Protein AF-A0A4U3KJG8-F1 (afdb_monomer_lite)

InterPro domains:
  IPR011050 Pectin lyase fold/virulence factor [SSF51126] (122-271)
  IPR012334 Pectin lyase fold [G3DSA:2.160.20.10] (96-284)

Sequence (293 aa):
LTLANNIFYNPLKGFVVNLNADIGVKISGNIFMRDTAHMQSGGDFNRAIYIGGYSTPSRFQYMSDVDIVDNLFGLKVTELDAIKSTSRSDLAATITRLQTAIEAGAISVPNEQNYLSTGVNSYSMLKDVTVQHNFFYSPYDNENLNGLVGDHAIYFRGAQNITVVGNHLRGLQNGPAGGFKFKSGRNITIMNNYLRNTGLIMYGTPEIGLAETQAEGAISELSNWLVANNIFDWKYWDNQYAIGMEYNRHTGNNNVFNGVFINNQFVNYHNIPQNRRRELLIASGGGFRPETS

Organism: Enterococcus faecalis (NCBI:txid1351)

Radius of gyration: 18.73 Å; chains: 1; bounding box: 48×42×56 Å

pLDDT: mean 88.22, std 13.91, range [33.97, 98.88]

Foldseek 3Di:
DEAALEEAELDAWAEPEEDELAEQYEHALYEAFHDPVSYDADQHGQEHEEDFYDLDPVGDGARANYEAEQYEQWAFLVCLVVLLVLGDDSNVVSSVVVVVCVVVVVDDDHRGGQLHQEYYEYQARYEHYEHYQYEHRHQQVPPDNNNHDHAEPYAYELYEQYAAENYEDDSFALDHRYYYEYAAYYNEEHENYEAESYEYEYEQHFGPRNDPDSVVGTGRAHEQYEHEHYEWEYDDGPPDLETYYEYDDPPVDCRYDNYYHDHYHYHPNVVRPPVRCPCHAYDDPDGDDDPDD

Secondary structure (DSSP, 8-state):
-EEES-EEES--SS-SEEEES-EEEEEES-EEEB-TTT--SBSSS-EEEEEE-EEETTEEE-BEEEEEES-EES-BGGGHHHHHHHS-HHHHHHHHHHHHHHHTTS----SB-B--SEEEEE-S-EEEEEEES-EEE-GGGSS--TTB----SEEEEEEEEEEEES-EEES--SSTTSSEEEEEEEEEEEES-EEES-EEEEE---BGGG-SSGGG--B--EEEEEEES-EEE---BTTB---EEEEE-TTSS--EEEEEEES-EEESGGGS-GGGGGG-SSTTTT----S--

Structure (mmCIF, N/CA/C/O backbone):
data_AF-A0A4U3KJG8-F1
#
_entry.id   AF-A0A4U3KJG8-F1
#
loop_
_atom_site.group_PDB
_atom_site.id
_atom_site.type_symbol
_atom_site.label_atom_id
_atom_site.label_alt_id
_atom_site.label_comp_id
_atom_site.label_asym_id
_atom_site.label_entity_id
_atom_site.label_seq_id
_atom_site.pdbx_PDB_ins_code
_atom_site.Cartn_x
_atom_site.Cartn_y
_atom_site.Cartn_z
_atom_site.occupancy
_atom_site.B_iso_or_equiv
_atom_site.auth_seq_id
_atom_site.auth_comp_id
_atom_site.auth_asym_id
_atom_site.auth_atom_id
_atom_site.pdbx_PDB_model_num
ATOM 1 N N . LEU A 1 1 ? 9.310 -16.939 5.532 1.00 93.19 1 LEU A N 1
ATOM 2 C CA . LEU A 1 1 ? 8.933 -16.370 6.859 1.00 93.19 1 LEU A CA 1
ATOM 3 C C . LEU A 1 1 ? 7.420 -16.209 6.902 1.00 93.19 1 LEU A C 1
ATOM 5 O O . LEU A 1 1 ? 6.872 -15.760 5.906 1.00 93.19 1 LEU A O 1
ATOM 9 N N . THR A 1 2 ? 6.759 -16.511 8.021 1.00 97.38 2 THR A N 1
ATOM 10 C CA . THR A 1 2 ? 5.320 -16.240 8.185 1.00 97.38 2 THR A CA 1
ATOM 11 C C . THR A 1 2 ? 5.093 -15.323 9.377 1.00 97.38 2 THR A C 1
ATOM 13 O O . THR A 1 2 ? 5.472 -15.662 10.495 1.00 97.38 2 THR A O 1
ATOM 16 N N . LEU A 1 3 ? 4.454 -14.182 9.134 1.00 96.81 3 LEU A N 1
ATOM 17 C CA . LEU A 1 3 ? 4.000 -13.235 10.140 1.00 96.81 3 LEU A CA 1
ATOM 18 C C . LEU A 1 3 ? 2.474 -13.160 10.084 1.00 96.81 3 LEU A C 1
ATOM 20 O O . LEU A 1 3 ? 1.914 -12.463 9.238 1.00 96.81 3 LEU A O 1
ATOM 24 N N . ALA A 1 4 ? 1.807 -13.899 10.966 1.00 97.25 4 ALA A N 1
ATOM 25 C CA . ALA A 1 4 ? 0.359 -14.036 10.923 1.00 97.25 4 ALA A CA 1
ATOM 26 C C . ALA A 1 4 ? -0.315 -13.667 12.242 1.00 97.25 4 ALA A C 1
ATOM 28 O O . ALA A 1 4 ? 0.169 -14.040 13.311 1.00 97.25 4 ALA A O 1
ATOM 29 N N . ASN A 1 5 ? -1.466 -13.001 12.147 1.00 97.44 5 ASN A N 1
ATOM 30 C CA . ASN A 1 5 ? -2.387 -12.769 13.255 1.00 97.44 5 ASN A CA 1
ATOM 31 C C . ASN A 1 5 ? -1.738 -12.047 14.443 1.00 97.44 5 ASN A C 1
ATOM 33 O O . ASN A 1 5 ? -1.959 -12.435 15.590 1.00 97.44 5 ASN A O 1
ATOM 37 N N . ASN A 1 6 ? -0.935 -11.010 14.192 1.00 97.12 6 ASN A N 1
ATOM 38 C CA . ASN A 1 6 ? -0.311 -10.178 15.227 1.00 97.12 6 ASN A CA 1
ATOM 39 C C . ASN A 1 6 ? -1.024 -8.833 15.374 1.00 97.12 6 ASN A C 1
ATOM 41 O O . ASN A 1 6 ? -1.637 -8.329 14.436 1.00 97.12 6 ASN A O 1
ATOM 45 N N . ILE A 1 7 ? -0.907 -8.232 16.557 1.00 96.75 7 ILE A N 1
ATOM 46 C CA . ILE A 1 7 ? -1.337 -6.856 16.819 1.00 96.75 7 ILE A CA 1
ATOM 47 C C . ILE A 1 7 ? -0.083 -6.059 17.168 1.00 96.75 7 ILE A C 1
ATOM 49 O O . ILE A 1 7 ? 0.503 -6.243 18.232 1.00 96.75 7 ILE A O 1
ATOM 53 N N . PHE A 1 8 ? 0.334 -5.184 16.261 1.00 95.06 8 PHE A N 1
ATOM 54 C CA . PHE A 1 8 ? 1.435 -4.257 16.470 1.00 95.06 8 PHE A CA 1
ATOM 55 C C . PHE A 1 8 ? 0.879 -2.940 16.989 1.00 95.06 8 PHE A C 1
ATOM 57 O O . PHE A 1 8 ? 0.259 -2.186 16.240 1.00 95.06 8 PHE A O 1
ATOM 64 N N . TYR A 1 9 ? 1.102 -2.670 18.270 1.00 88.62 9 TYR A N 1
ATOM 65 C CA . TYR A 1 9 ? 0.617 -1.472 18.942 1.00 88.62 9 TYR A CA 1
ATOM 66 C C . TYR A 1 9 ? 1.786 -0.557 19.310 1.00 88.62 9 TYR A C 1
ATOM 68 O O . TYR A 1 9 ? 2.699 -0.983 20.015 1.00 88.62 9 TYR A O 1
ATOM 76 N N . ASN A 1 10 ? 1.768 0.677 18.795 1.00 85.00 10 ASN A N 1
ATOM 77 C CA . ASN A 1 10 ? 2.770 1.724 19.043 1.00 85.00 10 ASN A CA 1
ATOM 78 C C . ASN A 1 10 ? 4.250 1.304 18.862 1.00 85.00 10 ASN A C 1
ATOM 80 O O . ASN A 1 10 ? 5.090 1.547 19.732 1.00 85.00 10 ASN A O 1
ATOM 84 N N . PRO A 1 11 ? 4.610 0.682 17.725 1.00 72.81 11 PRO A N 1
ATOM 85 C CA . PRO A 1 11 ? 5.986 0.278 17.447 1.00 72.81 11 PRO A CA 1
ATOM 86 C C . PRO A 1 11 ? 6.934 1.475 17.243 1.00 72.81 11 PRO A C 1
ATOM 88 O O . PRO A 1 11 ? 6.514 2.597 16.960 1.00 72.81 11 PRO A O 1
ATOM 91 N N . LEU A 1 12 ? 8.243 1.216 17.363 1.00 68.19 12 LEU A N 1
ATOM 92 C CA . LEU A 1 12 ? 9.314 2.220 17.291 1.00 68.19 12 LEU A CA 1
ATOM 93 C C . LEU A 1 12 ? 9.321 3.030 15.972 1.00 68.19 12 LEU A C 1
ATOM 95 O O . LEU A 1 12 ? 8.601 2.755 15.016 1.00 68.19 12 LEU A O 1
ATOM 99 N N . LYS A 1 13 ? 10.148 4.083 15.941 1.00 67.81 13 LYS A N 1
ATOM 100 C CA . LYS A 1 13 ? 10.121 5.205 14.976 1.00 67.81 13 LYS A CA 1
ATOM 101 C C . LYS A 1 13 ? 10.070 4.810 13.486 1.00 67.81 13 LYS A C 1
ATOM 103 O O . LYS A 1 13 ? 9.465 5.527 12.692 1.00 67.81 13 LYS A O 1
ATOM 108 N N . GLY A 1 14 ? 10.729 3.710 13.117 1.00 80.56 14 GLY A N 1
ATOM 109 C CA . GLY A 1 14 ? 10.877 3.249 11.734 1.00 80.56 14 GLY A CA 1
ATOM 110 C C . GLY A 1 14 ? 9.810 2.245 11.295 1.00 80.56 14 GLY A C 1
ATOM 111 O O . GLY A 1 14 ? 8.681 2.265 11.778 1.00 80.56 14 GLY A O 1
ATOM 112 N N . PHE A 1 15 ? 10.195 1.364 10.371 1.00 88.88 15 PHE A N 1
ATOM 113 C CA . PHE A 1 15 ? 9.370 0.231 9.964 1.00 88.88 15 PHE A CA 1
ATOM 114 C C . PHE A 1 15 ? 9.162 -0.736 11.127 1.00 88.88 15 PHE A C 1
ATOM 116 O O . PHE A 1 15 ? 10.118 -1.130 11.794 1.00 88.88 15 PHE A O 1
ATOM 123 N N . VAL A 1 16 ? 7.913 -1.138 11.332 1.00 92.50 16 VAL A N 1
ATOM 124 C CA . VAL A 1 16 ? 7.519 -2.145 12.327 1.00 92.50 16 VAL A CA 1
ATOM 125 C C . VAL A 1 16 ? 8.065 -3.511 11.946 1.00 92.50 16 VAL A C 1
ATOM 127 O O . VAL A 1 16 ? 8.580 -4.244 12.783 1.00 92.50 16 VAL A O 1
ATOM 130 N N . VAL A 1 17 ? 7.964 -3.826 10.658 1.00 94.69 17 VAL A N 1
ATOM 131 C CA . VAL A 1 17 ? 8.470 -5.048 10.045 1.00 94.69 17 VAL A CA 1
ATOM 132 C C . VAL A 1 17 ? 9.447 -4.633 8.958 1.00 94.69 17 VAL A C 1
ATOM 134 O O . VAL A 1 17 ? 9.081 -3.881 8.058 1.00 94.69 17 VAL A O 1
ATOM 137 N N . ASN A 1 18 ? 10.690 -5.098 9.049 1.00 94.94 18 ASN A N 1
ATOM 138 C CA . ASN A 1 18 ? 11.746 -4.762 8.101 1.00 94.94 18 ASN A CA 1
ATOM 139 C C . ASN A 1 18 ? 12.410 -6.046 7.597 1.00 94.94 18 ASN A C 1
ATOM 141 O O . ASN A 1 18 ? 13.182 -6.670 8.323 1.00 94.94 18 ASN A O 1
ATOM 145 N N . LEU A 1 19 ? 12.066 -6.442 6.372 1.00 96.06 19 LEU A N 1
ATOM 146 C CA . LEU A 1 19 ? 12.507 -7.682 5.737 1.00 96.06 19 LEU A CA 1
ATOM 147 C C . LEU A 1 19 ? 13.351 -7.360 4.511 1.00 96.06 19 LEU A C 1
ATOM 149 O O . LEU A 1 19 ? 13.036 -6.434 3.759 1.00 96.06 19 LEU A O 1
ATOM 153 N N . ASN A 1 20 ? 14.446 -8.100 4.337 1.00 95.62 20 ASN A N 1
ATOM 154 C CA . ASN A 1 20 ? 15.462 -7.757 3.351 1.00 95.62 20 ASN A CA 1
ATOM 155 C C . ASN A 1 20 ? 15.928 -8.989 2.578 1.00 95.62 20 ASN A C 1
ATOM 157 O O . ASN A 1 20 ? 16.610 -9.854 3.125 1.00 95.62 20 ASN A O 1
ATOM 161 N N . ALA A 1 21 ? 15.627 -9.008 1.279 1.00 95.38 21 ALA A N 1
ATOM 162 C CA . ALA A 1 21 ? 15.987 -10.076 0.346 1.00 95.38 21 ALA A CA 1
ATOM 163 C C . ALA A 1 21 ? 15.531 -11.486 0.779 1.00 95.38 21 ALA A C 1
ATOM 165 O O . ALA A 1 21 ? 16.170 -12.487 0.447 1.00 95.38 21 ALA A O 1
ATOM 166 N N . ASP A 1 22 ? 14.431 -11.553 1.530 1.00 96.88 22 ASP A N 1
ATOM 167 C CA . ASP A 1 22 ? 13.772 -12.798 1.910 1.00 96.88 22 ASP A CA 1
ATOM 168 C C . ASP A 1 22 ? 12.982 -13.390 0.728 1.00 96.88 22 ASP A C 1
ATOM 170 O O . ASP A 1 22 ? 12.586 -12.678 -0.198 1.00 96.88 22 ASP A O 1
ATOM 174 N N . ILE A 1 23 ? 12.736 -14.702 0.769 1.00 97.88 23 ILE A N 1
ATOM 175 C CA . ILE A 1 23 ? 11.941 -15.427 -0.233 1.00 97.88 23 ILE A CA 1
ATOM 176 C C . ILE A 1 23 ? 10.832 -16.209 0.474 1.00 97.88 23 ILE A C 1
ATOM 178 O O . ILE A 1 23 ? 11.055 -16.768 1.554 1.00 97.88 23 ILE A O 1
ATOM 182 N N . GLY A 1 24 ? 9.632 -16.246 -0.108 1.00 98.25 24 GLY A N 1
ATOM 183 C CA . GLY A 1 24 ? 8.504 -16.999 0.445 1.00 98.25 24 GLY A CA 1
ATOM 184 C C . GLY A 1 24 ? 8.006 -16.389 1.757 1.00 98.25 24 GLY A C 1
ATOM 185 O O . GLY A 1 24 ? 7.906 -17.067 2.791 1.00 98.25 24 GLY A O 1
ATOM 186 N N . VAL A 1 25 ? 7.775 -15.076 1.751 1.00 98.44 25 VAL A N 1
ATOM 187 C CA . VAL A 1 25 ? 7.291 -14.322 2.912 1.00 98.44 25 VAL A CA 1
ATOM 188 C C . VAL A 1 25 ? 5.771 -14.238 2.878 1.00 98.44 25 VAL A C 1
ATOM 190 O O . VAL A 1 25 ? 5.191 -13.861 1.871 1.00 98.44 25 VAL A O 1
ATOM 193 N N . LYS A 1 26 ? 5.121 -14.532 4.005 1.00 98.50 26 LYS A N 1
ATOM 194 C CA . LYS A 1 26 ? 3.672 -14.389 4.175 1.00 98.50 26 LYS A CA 1
ATOM 195 C C . LYS A 1 26 ? 3.374 -13.470 5.348 1.00 98.50 26 LYS A C 1
ATOM 197 O O . LYS A 1 26 ? 3.807 -13.750 6.463 1.00 98.50 26 LYS A O 1
ATOM 202 N N . ILE A 1 27 ? 2.641 -12.391 5.105 1.00 98.50 27 ILE A N 1
ATOM 203 C CA . ILE A 1 27 ? 2.214 -11.411 6.104 1.00 98.50 27 ILE A CA 1
ATOM 204 C C . ILE A 1 27 ? 0.691 -11.340 6.060 1.00 98.50 27 ILE A C 1
ATOM 206 O O . ILE A 1 27 ? 0.132 -10.765 5.123 1.00 98.50 27 ILE A O 1
ATOM 210 N N . SER A 1 28 ? 0.010 -11.927 7.048 1.00 98.19 28 SER A N 1
ATOM 211 C CA . SER A 1 28 ? -1.451 -12.023 7.003 1.00 98.19 28 SER A CA 1
ATOM 212 C C . SER A 1 28 ? -2.197 -11.838 8.316 1.00 98.19 28 SER A C 1
ATOM 214 O O . SER A 1 28 ? -1.710 -12.191 9.385 1.00 98.19 28 SER A O 1
ATOM 216 N N . GLY A 1 29 ? -3.409 -11.284 8.252 1.00 98.12 29 GLY A N 1
ATOM 217 C CA . GLY A 1 29 ? -4.278 -11.166 9.428 1.00 98.12 29 GLY A CA 1
ATOM 218 C C . GLY A 1 29 ? -3.738 -10.242 10.524 1.00 98.12 29 GLY A C 1
ATOM 219 O O . GLY A 1 29 ? -4.184 -10.342 11.667 1.00 98.12 29 GLY A O 1
ATOM 220 N N . ASN A 1 30 ? -2.748 -9.390 10.233 1.00 98.31 30 ASN A N 1
ATOM 221 C CA . ASN A 1 30 ? -2.121 -8.524 11.231 1.00 98.31 30 ASN A CA 1
ATOM 222 C C . ASN A 1 30 ? -2.831 -7.168 11.335 1.00 98.31 30 ASN A C 1
ATOM 224 O O . ASN A 1 30 ? -3.391 -6.670 10.360 1.00 98.31 30 ASN A O 1
ATOM 228 N N . ILE A 1 31 ? -2.739 -6.537 12.505 1.00 98.19 31 ILE A N 1
ATOM 229 C CA . ILE A 1 31 ? -3.181 -5.159 12.742 1.00 98.19 31 ILE A CA 1
ATOM 230 C C . ILE A 1 31 ? -1.959 -4.304 13.084 1.00 98.19 31 ILE A C 1
ATOM 232 O O . ILE A 1 31 ? -1.210 -4.639 13.999 1.00 98.19 31 ILE A O 1
ATOM 236 N N . PHE A 1 32 ? -1.781 -3.185 12.386 1.00 97.31 32 PHE A N 1
ATOM 237 C CA . PHE A 1 32 ? -0.745 -2.189 12.647 1.00 97.31 32 PHE A CA 1
ATOM 238 C C . PHE A 1 32 ? -1.397 -0.908 13.161 1.00 97.31 32 PHE A C 1
ATOM 240 O O . PHE A 1 32 ? -2.190 -0.296 12.453 1.00 97.31 32 PHE A O 1
ATOM 247 N N . MET A 1 33 ? -1.066 -0.500 14.383 1.00 96.00 33 MET A N 1
ATOM 248 C CA . MET A 1 33 ? -1.646 0.664 15.053 1.00 96.00 33 MET A CA 1
ATOM 249 C C . MET A 1 33 ? -0.566 1.645 15.494 1.00 96.00 33 MET A C 1
ATOM 251 O O . MET A 1 33 ? 0.493 1.240 15.988 1.00 96.00 33 MET A O 1
ATOM 255 N N . ARG A 1 34 ? -0.855 2.938 15.339 1.00 94.00 34 ARG A N 1
ATOM 256 C CA . ARG A 1 34 ? -0.045 4.027 15.882 1.00 94.00 34 ARG A CA 1
ATOM 257 C C . ARG A 1 34 ? -0.925 5.212 16.253 1.00 94.00 34 ARG A C 1
ATOM 259 O O . ARG A 1 34 ? -1.657 5.724 15.404 1.00 94.00 34 ARG A O 1
ATOM 266 N N . ASP A 1 35 ? -0.814 5.653 17.496 1.00 94.25 35 ASP A N 1
ATOM 267 C CA . ASP A 1 35 ? -1.524 6.826 18.004 1.00 94.25 35 ASP A CA 1
ATOM 268 C C . ASP A 1 35 ? -0.710 8.129 17.872 1.00 94.25 35 ASP A C 1
ATOM 270 O O . ASP A 1 35 ? 0.455 8.141 17.461 1.00 94.25 35 ASP A O 1
ATOM 274 N N . THR A 1 36 ? -1.331 9.246 18.255 1.00 92.69 36 THR A N 1
ATOM 275 C CA . THR A 1 36 ? -0.713 10.579 18.257 1.00 92.69 36 THR A CA 1
ATOM 276 C C . THR A 1 36 ? 0.469 10.708 19.224 1.00 92.69 36 THR A C 1
ATOM 278 O O . THR A 1 36 ? 1.376 11.495 18.971 1.00 92.69 36 THR A O 1
ATOM 281 N N . ALA A 1 37 ? 0.480 9.972 20.339 1.00 92.12 37 ALA A N 1
ATOM 282 C CA . ALA A 1 37 ? 1.538 10.064 21.348 1.00 92.12 37 ALA A CA 1
ATOM 283 C C . ALA A 1 37 ? 2.825 9.340 20.914 1.00 92.12 37 ALA A C 1
ATOM 285 O O . ALA A 1 37 ? 3.912 9.674 21.386 1.00 92.12 37 ALA A O 1
ATOM 286 N N . HIS A 1 38 ? 2.710 8.370 20.004 1.00 92.44 38 HIS A N 1
ATOM 287 C CA . HIS A 1 38 ? 3.818 7.536 19.532 1.00 92.44 38 HIS A CA 1
ATOM 288 C C . HIS A 1 38 ? 4.204 7.794 18.069 1.00 92.44 38 HIS A C 1
ATOM 290 O O . HIS A 1 38 ? 5.160 7.196 17.553 1.00 92.44 38 HIS A O 1
ATOM 296 N N . MET A 1 39 ? 3.484 8.678 17.381 1.00 92.50 39 MET A N 1
ATOM 297 C CA . MET A 1 39 ? 3.885 9.149 16.061 1.00 92.50 39 MET A CA 1
ATOM 298 C C . MET A 1 39 ? 5.027 10.165 16.138 1.00 92.50 39 MET A C 1
ATOM 300 O O . MET A 1 39 ? 5.339 10.725 17.190 1.00 92.50 39 MET A O 1
ATOM 304 N N . GLN A 1 40 ? 5.678 10.388 14.999 1.00 89.88 40 GLN A N 1
ATOM 305 C CA . GLN A 1 40 ? 6.658 11.462 14.836 1.00 89.88 40 GLN A CA 1
ATOM 306 C C . GLN A 1 40 ? 6.290 12.379 13.687 1.00 89.88 40 GLN A C 1
ATOM 308 O O . GLN A 1 40 ? 5.794 11.925 12.656 1.00 89.88 40 GLN A O 1
ATOM 313 N N . SER A 1 41 ? 6.589 13.662 13.857 1.00 88.00 41 SER A N 1
ATOM 314 C CA . SER A 1 41 ? 6.481 14.635 12.781 1.00 88.00 41 SER A CA 1
ATOM 315 C C . SER A 1 41 ? 7.545 14.394 11.703 1.00 88.00 41 SER A C 1
ATOM 317 O O . SER A 1 41 ? 8.617 13.840 11.960 1.00 88.00 41 SER A O 1
ATOM 319 N N . GLY A 1 42 ? 7.246 14.825 10.478 1.00 83.50 42 GLY A N 1
ATOM 320 C CA . GLY A 1 42 ? 8.114 14.630 9.313 1.00 83.50 42 GLY A CA 1
ATOM 321 C C . GLY A 1 42 ? 7.794 13.374 8.492 1.00 83.50 42 GLY A C 1
ATOM 322 O O . GLY A 1 42 ? 6.887 12.610 8.815 1.00 83.50 42 GLY A O 1
ATOM 323 N N . GLY A 1 43 ? 8.518 13.201 7.381 1.00 73.12 43 GLY A N 1
ATOM 324 C CA . GLY A 1 43 ? 8.172 12.232 6.326 1.00 73.12 43 GLY A CA 1
ATOM 325 C C . GLY A 1 43 ? 8.849 10.859 6.409 1.00 73.12 43 GLY A C 1
ATOM 326 O O . GLY A 1 43 ? 8.475 9.955 5.665 1.00 73.12 43 GLY A O 1
ATOM 327 N N . ASP A 1 44 ? 9.836 10.675 7.293 1.00 78.31 44 ASP A N 1
ATOM 328 C CA . ASP A 1 44 ? 10.641 9.441 7.342 1.00 78.31 44 ASP A CA 1
ATOM 329 C C . ASP A 1 44 ? 10.230 8.416 8.404 1.00 78.31 44 ASP A C 1
ATOM 331 O O . ASP A 1 44 ? 10.832 7.344 8.520 1.00 78.31 44 ASP A O 1
ATOM 335 N N . PHE A 1 45 ? 9.166 8.710 9.141 1.00 85.44 45 PHE A N 1
ATOM 336 C CA . PHE A 1 45 ? 8.706 7.916 10.275 1.00 85.44 45 PHE A CA 1
ATOM 337 C C . PHE A 1 45 ? 7.312 7.345 10.033 1.00 85.44 45 PHE A C 1
ATOM 339 O O . PHE A 1 45 ? 6.664 7.667 9.040 1.00 85.44 45 PHE A O 1
ATOM 346 N N . ASN A 1 46 ? 6.833 6.528 10.973 1.00 91.75 46 ASN A N 1
ATOM 347 C CA . ASN A 1 46 ? 5.452 6.030 11.017 1.00 91.75 46 ASN A CA 1
ATOM 348 C C . ASN A 1 46 ? 5.090 5.032 9.901 1.00 91.75 46 ASN A C 1
ATOM 350 O O . ASN A 1 46 ? 3.955 5.005 9.429 1.00 91.75 46 ASN A O 1
ATOM 354 N N . ARG A 1 47 ? 6.048 4.207 9.473 1.00 92.62 47 ARG A N 1
ATOM 355 C CA . ARG A 1 47 ? 5.861 3.228 8.392 1.00 92.62 47 ARG A CA 1
ATOM 356 C C . ARG A 1 47 ? 5.579 1.839 8.964 1.00 92.62 47 ARG A C 1
ATOM 358 O O . ARG A 1 47 ? 6.177 1.469 9.972 1.00 92.62 47 ARG A O 1
ATOM 365 N N . ALA A 1 48 ? 4.707 1.054 8.333 1.00 95.06 48 ALA A N 1
ATOM 366 C CA . ALA A 1 48 ? 4.390 -0.288 8.823 1.00 95.06 48 ALA A CA 1
ATOM 367 C C . ALA A 1 48 ? 5.400 -1.342 8.340 1.00 95.06 48 ALA A C 1
ATOM 369 O O . ALA A 1 48 ? 6.138 -1.896 9.156 1.00 95.06 48 ALA A O 1
ATOM 370 N N . ILE A 1 49 ? 5.482 -1.593 7.034 1.00 96.62 49 ILE A N 1
ATOM 371 C CA . ILE A 1 49 ? 6.270 -2.701 6.476 1.00 96.62 49 ILE A CA 1
ATOM 372 C C . ILE A 1 49 ? 7.291 -2.188 5.459 1.00 96.62 49 ILE A C 1
ATOM 374 O O . ILE A 1 49 ? 6.943 -1.430 4.554 1.00 96.62 49 ILE A O 1
ATOM 378 N N . TYR A 1 50 ? 8.534 -2.650 5.581 1.00 96.56 50 TYR A N 1
ATOM 379 C CA . TYR A 1 50 ? 9.530 -2.615 4.516 1.00 96.56 50 TYR A CA 1
ATOM 380 C C . TYR A 1 50 ? 9.773 -4.021 3.969 1.00 96.56 50 TYR A C 1
ATOM 382 O O . TYR A 1 50 ? 10.028 -4.950 4.741 1.00 96.56 50 TYR A O 1
ATOM 390 N N . ILE A 1 51 ? 9.722 -4.141 2.643 1.00 97.25 51 ILE A N 1
ATOM 391 C CA . ILE A 1 51 ? 10.092 -5.335 1.881 1.00 97.25 51 ILE A CA 1
ATOM 392 C C . ILE A 1 51 ? 10.959 -4.921 0.690 1.00 97.25 51 ILE A C 1
ATOM 394 O O . ILE A 1 51 ? 10.510 -4.204 -0.199 1.00 97.25 51 ILE A O 1
ATOM 398 N N . GLY A 1 52 ? 12.217 -5.339 0.638 1.00 96.19 52 GLY A N 1
ATOM 399 C CA . GLY A 1 52 ? 13.091 -4.985 -0.480 1.00 96.19 52 GLY A CA 1
ATOM 400 C C . GLY A 1 52 ? 14.375 -5.786 -0.506 1.00 96.19 52 GLY A C 1
ATOM 401 O O . GLY A 1 52 ? 14.772 -6.388 0.486 1.00 96.19 52 GLY A O 1
ATOM 402 N N . GLY A 1 53 ? 15.013 -5.820 -1.665 1.00 95.62 53 GLY A N 1
ATOM 403 C CA . GLY A 1 53 ? 16.296 -6.484 -1.832 1.00 95.62 53 GLY A CA 1
ATOM 404 C C . GLY A 1 53 ? 17.489 -5.559 -1.581 1.00 95.62 53 GLY A C 1
ATOM 405 O O . GLY A 1 53 ? 17.368 -4.466 -1.026 1.00 95.62 53 GLY A O 1
ATOM 406 N N . TYR A 1 54 ? 18.654 -6.007 -2.037 1.00 95.38 54 TYR A N 1
ATOM 407 C CA . TYR A 1 54 ? 19.911 -5.267 -1.994 1.00 95.38 54 TYR A CA 1
ATOM 408 C C . TYR A 1 54 ? 20.385 -4.940 -3.408 1.00 95.38 54 TYR A C 1
ATOM 410 O O . TYR A 1 54 ? 20.347 -5.798 -4.287 1.00 95.38 54 TYR A O 1
ATOM 418 N N . SER A 1 55 ? 20.873 -3.717 -3.603 1.00 92.25 55 SER A N 1
ATOM 419 C CA . SER A 1 55 ? 21.384 -3.210 -4.883 1.00 92.25 55 SER A CA 1
ATOM 420 C C . SER A 1 55 ? 22.742 -2.511 -4.719 1.00 92.25 55 SER A C 1
ATOM 422 O O . SER A 1 55 ? 22.979 -1.431 -5.268 1.00 92.25 55 SER A O 1
ATOM 424 N N . THR A 1 56 ? 23.603 -3.050 -3.856 1.00 90.38 56 THR A N 1
ATOM 425 C CA . THR A 1 56 ? 24.933 -2.489 -3.590 1.00 90.38 56 THR A CA 1
ATOM 426 C C . THR A 1 56 ? 25.982 -3.180 -4.466 1.00 90.38 56 THR A C 1
ATOM 428 O O . THR A 1 56 ? 25.772 -4.318 -4.887 1.00 90.38 56 THR A O 1
ATOM 431 N N . PRO A 1 57 ? 27.163 -2.567 -4.688 1.00 86.44 57 PRO A N 1
ATOM 432 C CA . PRO A 1 57 ? 28.243 -3.217 -5.439 1.00 86.44 57 PRO A CA 1
ATOM 433 C C . PRO A 1 57 ? 28.666 -4.584 -4.879 1.00 86.44 57 PRO A C 1
ATOM 435 O O . PRO A 1 57 ? 29.140 -5.432 -5.625 1.00 86.44 57 PRO A O 1
ATOM 438 N N . SER A 1 58 ? 28.501 -4.800 -3.570 1.00 89.88 58 SER A N 1
ATOM 439 C CA . SER A 1 58 ? 28.839 -6.054 -2.892 1.00 89.88 58 SER A CA 1
ATOM 440 C C . SER A 1 58 ? 27.679 -7.046 -2.795 1.00 89.88 58 SER A C 1
ATOM 442 O O . SER A 1 58 ? 27.912 -8.207 -2.462 1.00 89.88 58 SER A O 1
ATOM 444 N N . ARG A 1 59 ? 26.434 -6.615 -3.035 1.00 91.94 59 ARG A N 1
ATOM 445 C CA . ARG A 1 59 ? 25.247 -7.458 -2.882 1.00 91.94 59 ARG A CA 1
ATOM 446 C C . ARG A 1 59 ? 24.119 -6.981 -3.790 1.00 91.94 59 ARG A C 1
ATOM 448 O O . ARG A 1 59 ? 23.501 -5.947 -3.542 1.00 91.94 59 ARG A O 1
ATOM 455 N N . PHE A 1 60 ? 23.826 -7.798 -4.795 1.00 94.25 60 PHE A N 1
ATOM 456 C CA . PHE A 1 60 ? 22.741 -7.599 -5.746 1.00 94.25 60 PHE A CA 1
ATOM 457 C C . PHE A 1 60 ? 21.769 -8.772 -5.628 1.00 94.25 60 PHE A C 1
ATOM 459 O O . PHE A 1 60 ? 22.052 -9.870 -6.103 1.00 94.25 60 PHE A O 1
ATOM 466 N N . GLN A 1 61 ? 20.679 -8.584 -4.891 1.00 95.56 61 GLN A N 1
ATOM 467 C CA . GLN A 1 61 ? 19.781 -9.674 -4.517 1.00 95.56 61 GLN A CA 1
ATOM 468 C C . GLN A 1 61 ? 18.348 -9.170 -4.422 1.00 95.56 61 GLN A C 1
ATOM 470 O O . GLN A 1 61 ? 18.082 -8.195 -3.725 1.00 95.56 61 GLN A O 1
ATOM 475 N N . TYR A 1 62 ? 17.430 -9.874 -5.073 1.00 96.62 62 TYR A N 1
ATOM 476 C CA . TYR A 1 62 ? 16.002 -9.600 -4.997 1.00 96.62 62 TYR A CA 1
ATOM 477 C C . TYR A 1 62 ? 15.371 -10.141 -3.710 1.00 96.62 62 TYR A C 1
ATOM 479 O O . TYR A 1 62 ? 15.784 -11.173 -3.185 1.00 96.62 62 TYR A O 1
ATOM 487 N N . MET A 1 63 ? 14.347 -9.437 -3.230 1.00 97.75 63 MET A N 1
ATOM 488 C CA . MET A 1 63 ? 13.282 -10.016 -2.412 1.00 97.75 63 MET A CA 1
ATOM 489 C C . MET A 1 63 ? 12.182 -10.524 -3.351 1.00 97.75 63 MET A C 1
ATOM 491 O O . MET A 1 63 ? 11.845 -9.824 -4.309 1.00 97.75 63 MET A O 1
ATOM 495 N N . SER A 1 64 ? 11.646 -11.719 -3.095 1.00 98.06 64 SER A N 1
ATOM 496 C CA . SER A 1 64 ? 10.665 -12.354 -3.993 1.00 98.06 64 SER A CA 1
ATOM 497 C C . SER A 1 64 ? 9.671 -13.261 -3.272 1.00 98.06 64 SER A C 1
ATOM 499 O O . SER A 1 64 ? 9.893 -13.620 -2.117 1.00 98.06 64 SER A O 1
ATOM 501 N N . ASP A 1 65 ? 8.579 -13.617 -3.947 1.00 98.56 65 ASP A N 1
ATOM 502 C CA . ASP A 1 65 ? 7.513 -14.488 -3.442 1.00 98.56 65 ASP A CA 1
ATOM 503 C C . ASP A 1 65 ? 6.943 -13.991 -2.104 1.00 98.56 65 ASP A C 1
ATOM 505 O O . ASP A 1 65 ? 7.112 -14.615 -1.049 1.00 98.56 65 ASP A O 1
ATOM 509 N N . VAL A 1 66 ? 6.310 -12.814 -2.138 1.00 98.75 66 VAL A N 1
ATOM 510 C CA . VAL A 1 66 ? 5.795 -12.131 -0.942 1.00 98.75 66 VAL A CA 1
ATOM 511 C C . VAL A 1 66 ? 4.280 -11.966 -1.010 1.00 98.75 66 VAL A C 1
ATOM 513 O O . VAL A 1 66 ? 3.764 -11.257 -1.869 1.00 98.75 66 VAL A O 1
ATOM 516 N N . ASP A 1 67 ? 3.575 -12.528 -0.032 1.00 98.69 67 ASP A N 1
ATOM 517 C CA . ASP A 1 67 ? 2.134 -12.361 0.149 1.00 98.69 67 ASP A CA 1
ATOM 518 C C . ASP A 1 67 ? 1.846 -11.416 1.324 1.00 98.69 67 ASP A C 1
ATOM 520 O O . ASP A 1 67 ? 2.240 -11.682 2.460 1.00 98.69 67 ASP A O 1
ATOM 524 N N . ILE A 1 68 ? 1.117 -10.327 1.075 1.00 98.69 68 ILE A N 1
ATOM 525 C CA . ILE A 1 68 ? 0.609 -9.388 2.083 1.00 98.69 68 ILE A CA 1
ATOM 526 C C . ILE A 1 68 ? -0.913 -9.372 1.979 1.00 98.69 68 ILE A C 1
ATOM 528 O O . ILE A 1 68 ? -1.481 -8.689 1.123 1.00 98.69 68 ILE A O 1
ATOM 532 N N . VAL A 1 69 ? -1.580 -10.153 2.825 1.00 98.12 69 VAL A N 1
ATOM 533 C CA . VAL A 1 69 ? -3.005 -10.471 2.656 1.00 98.12 69 VAL A CA 1
ATOM 534 C C . VAL A 1 69 ? -3.791 -10.259 3.944 1.00 98.12 69 VAL A C 1
ATOM 536 O O . VAL A 1 69 ? -3.352 -10.688 5.001 1.00 98.12 69 VAL A O 1
ATOM 539 N N . ASP A 1 70 ? -4.972 -9.647 3.876 1.00 97.88 70 ASP A N 1
ATOM 540 C CA . ASP A 1 70 ? -5.882 -9.519 5.027 1.00 97.88 70 ASP A CA 1
ATOM 541 C C . ASP A 1 70 ? -5.274 -8.783 6.237 1.00 97.88 70 ASP A C 1
ATOM 543 O O . ASP A 1 70 ? -5.484 -9.168 7.384 1.00 97.88 70 ASP A O 1
ATOM 547 N N . ASN A 1 71 ? -4.491 -7.727 6.018 1.00 98.50 71 ASN A N 1
ATOM 548 C CA . ASN A 1 71 ? -3.961 -6.898 7.105 1.00 98.50 71 ASN A CA 1
ATOM 549 C C . ASN A 1 71 ? -4.749 -5.589 7.254 1.00 98.50 71 ASN A C 1
ATOM 551 O O . ASN A 1 71 ? -5.278 -5.044 6.284 1.00 98.50 71 ASN A O 1
ATOM 555 N N . LEU A 1 72 ? -4.772 -5.054 8.474 1.00 98.25 72 LEU A N 1
ATOM 556 C CA . LEU A 1 72 ? -5.333 -3.747 8.810 1.00 98.25 72 LEU A CA 1
ATOM 557 C C . LEU A 1 72 ? -4.205 -2.782 9.183 1.00 98.25 72 LEU A C 1
ATOM 559 O O . LEU A 1 72 ? -3.537 -2.954 10.202 1.00 98.25 72 LEU A O 1
ATOM 563 N N . PHE A 1 73 ? -3.998 -1.761 8.361 1.00 97.56 73 PHE A N 1
ATOM 564 C CA . PHE A 1 73 ? -3.007 -0.711 8.567 1.00 97.56 73 PHE A CA 1
ATOM 565 C C . PHE A 1 73 ? -3.702 0.553 9.049 1.00 97.56 73 PHE A C 1
ATOM 567 O O . PHE A 1 73 ? -4.308 1.258 8.251 1.00 97.56 73 PHE A O 1
ATOM 574 N N . GLY A 1 74 ? -3.596 0.843 10.341 1.00 95.88 74 GLY A N 1
ATOM 575 C CA . GLY A 1 74 ? -4.283 1.957 10.976 1.00 95.88 74 GLY A CA 1
ATOM 576 C C . GLY A 1 74 ? -5.783 1.711 11.124 1.00 95.88 74 GLY A C 1
ATOM 577 O O . GLY A 1 74 ? -6.392 0.950 10.371 1.00 95.88 74 GLY A O 1
ATOM 578 N N . LEU A 1 75 ? -6.396 2.341 12.127 1.00 95.38 75 LEU A N 1
ATOM 579 C CA . LEU A 1 75 ? -7.832 2.230 12.384 1.00 95.38 75 LEU A CA 1
ATOM 580 C C . LEU A 1 75 ? -8.352 3.359 13.277 1.00 95.38 75 LEU A C 1
ATOM 582 O O . LEU A 1 75 ? -7.574 4.059 13.924 1.00 95.38 75 LEU A O 1
ATOM 586 N N . LYS A 1 76 ? -9.682 3.478 13.339 1.00 96.00 76 LYS A N 1
ATOM 587 C CA . LYS A 1 76 ? -10.378 4.105 14.464 1.00 96.00 76 LYS A CA 1
ATOM 588 C C . LYS A 1 76 ? -11.019 3.006 15.309 1.00 96.00 76 LYS A C 1
ATOM 590 O O . LYS A 1 76 ? -11.722 2.161 14.755 1.00 96.00 76 LYS A O 1
ATOM 595 N N . VAL A 1 77 ? -10.753 2.973 16.616 1.00 96.38 77 VAL A N 1
ATOM 596 C CA . VAL A 1 77 ? -11.221 1.897 17.518 1.00 96.38 77 VAL A CA 1
ATOM 597 C C . VAL A 1 77 ? -12.746 1.775 17.483 1.00 96.38 77 VAL A C 1
ATOM 599 O O . VAL A 1 77 ? -13.274 0.666 17.443 1.00 96.38 77 VAL A O 1
ATOM 602 N N . THR A 1 78 ? -13.458 2.900 17.401 1.00 96.75 78 THR A N 1
ATOM 603 C CA . THR A 1 78 ? -14.926 2.936 17.306 1.00 96.75 78 THR A CA 1
ATOM 604 C C . THR A 1 78 ? -15.486 2.340 16.011 1.00 96.75 78 THR A C 1
ATOM 606 O O . THR A 1 78 ? -16.690 2.134 15.909 1.00 96.75 78 THR A O 1
ATOM 609 N N . GLU A 1 79 ? -14.644 2.048 15.020 1.00 97.06 79 GLU A N 1
ATOM 610 C CA . GLU A 1 79 ? -15.050 1.495 13.725 1.00 97.06 79 GLU A CA 1
ATOM 611 C C . GLU A 1 79 ? -14.681 0.012 13.560 1.00 97.06 79 GLU A C 1
ATOM 613 O O . GLU A 1 79 ? -14.916 -0.572 12.499 1.00 97.06 79 GLU A O 1
ATOM 618 N N . LEU A 1 80 ? -14.122 -0.619 14.600 1.00 97.06 80 LEU A N 1
ATOM 619 C CA . LEU A 1 80 ? -13.679 -2.014 14.548 1.00 97.06 80 LEU A CA 1
ATOM 620 C C . LEU A 1 80 ? -14.800 -2.985 14.169 1.00 97.06 80 LEU A C 1
ATOM 622 O O . LEU A 1 80 ? -14.543 -3.910 13.404 1.00 97.06 80 LEU A O 1
ATOM 626 N N . ASP A 1 81 ? -16.034 -2.772 14.634 1.00 97.81 81 ASP A N 1
ATOM 627 C CA . ASP A 1 81 ? -17.158 -3.647 14.276 1.00 97.81 81 ASP A CA 1
ATOM 628 C C . ASP A 1 81 ? -17.508 -3.570 12.789 1.00 97.81 81 ASP A C 1
ATOM 630 O O . ASP A 1 81 ? -17.716 -4.603 12.148 1.00 97.81 81 ASP A O 1
ATOM 634 N N . ALA A 1 82 ? -17.506 -2.363 12.217 1.00 96.75 82 ALA A N 1
ATOM 635 C CA . ALA A 1 82 ? -17.746 -2.166 10.792 1.00 96.75 82 ALA A CA 1
ATOM 636 C C . ALA A 1 82 ? -16.649 -2.833 9.952 1.00 96.75 82 ALA A C 1
ATOM 638 O O . ALA A 1 82 ? -16.963 -3.593 9.037 1.00 96.75 82 ALA A O 1
ATOM 639 N N . ILE A 1 83 ? -15.375 -2.620 10.303 1.00 96.31 83 ILE A N 1
ATOM 640 C CA . ILE A 1 83 ? -14.240 -3.245 9.609 1.00 96.31 83 ILE A CA 1
ATOM 641 C C . ILE A 1 83 ? -14.354 -4.771 9.718 1.00 96.31 83 ILE A C 1
ATOM 643 O O . ILE A 1 83 ? -14.398 -5.451 8.693 1.00 96.31 83 ILE A O 1
ATOM 647 N N . LYS A 1 84 ? -14.518 -5.303 10.938 1.00 97.44 84 LYS A N 1
ATOM 648 C CA . LYS A 1 84 ? -14.682 -6.740 11.218 1.00 97.44 84 LYS A CA 1
ATOM 649 C C . LYS A 1 84 ? -15.790 -7.375 10.380 1.00 97.44 84 LYS A C 1
ATOM 651 O O . LYS A 1 84 ? -15.579 -8.468 9.870 1.00 97.44 84 LYS A O 1
ATOM 656 N N . SER A 1 85 ? -16.929 -6.699 10.202 1.00 95.75 85 SER A N 1
ATOM 657 C CA . SER A 1 85 ? -18.074 -7.219 9.434 1.00 95.75 85 SER A CA 1
ATOM 658 C C . SER A 1 85 ? -17.775 -7.489 7.953 1.00 95.75 85 SER A C 1
ATOM 660 O O . SER A 1 85 ? -18.460 -8.290 7.322 1.00 95.75 85 SER A O 1
ATOM 662 N N . THR A 1 86 ? -16.741 -6.843 7.411 1.00 91.94 86 THR A N 1
ATOM 663 C CA . THR A 1 86 ? -16.304 -6.981 6.011 1.00 91.94 86 THR A CA 1
ATOM 664 C C . THR A 1 86 ? -14.963 -7.702 5.869 1.00 91.94 86 THR A C 1
ATOM 666 O O . THR A 1 86 ? -14.542 -8.016 4.757 1.00 91.94 86 THR A O 1
ATOM 669 N N . SER A 1 87 ? -14.298 -7.985 6.992 1.00 93.19 87 SER A N 1
ATOM 670 C CA . SER A 1 87 ? -13.022 -8.690 7.047 1.00 93.19 87 SER A CA 1
ATOM 671 C C . SER A 1 87 ? -13.193 -10.192 6.833 1.00 93.19 87 SER A C 1
ATOM 673 O O . SER A 1 87 ? -14.176 -10.804 7.250 1.00 93.19 87 SER A O 1
ATOM 675 N N . ARG A 1 88 ? -12.172 -10.816 6.241 1.00 91.50 88 ARG A N 1
ATOM 676 C CA . ARG A 1 88 ? -12.059 -12.279 6.152 1.00 91.50 88 ARG A CA 1
ATOM 677 C C . ARG A 1 88 ? -11.755 -12.888 7.527 1.00 91.50 88 ARG A C 1
ATOM 679 O O . ARG A 1 88 ? -11.378 -12.170 8.454 1.00 91.50 88 ARG A O 1
ATOM 686 N N . SER A 1 89 ? -11.920 -14.210 7.653 1.00 86.88 89 SER A N 1
ATOM 687 C CA . SER A 1 89 ? -11.895 -14.941 8.935 1.00 86.88 89 SER A CA 1
ATOM 688 C C . SER A 1 89 ? -10.699 -14.600 9.821 1.00 86.88 89 SER A C 1
ATOM 690 O O . SER A 1 89 ? -10.875 -14.344 11.010 1.00 86.88 89 SER A O 1
ATOM 692 N N . ASP A 1 90 ? -9.501 -14.553 9.244 1.00 89.44 90 ASP A N 1
ATOM 693 C CA . ASP A 1 90 ? -8.261 -14.403 10.006 1.00 89.44 90 ASP A CA 1
ATOM 694 C C . ASP A 1 90 ? -8.136 -12.989 10.583 1.00 89.44 90 ASP A C 1
ATOM 696 O O . ASP A 1 90 ? -7.921 -12.813 11.784 1.00 89.44 90 ASP A O 1
ATOM 700 N N . LEU A 1 91 ? -8.384 -11.961 9.763 1.00 96.69 91 LEU A N 1
ATOM 701 C CA . LEU A 1 91 ? -8.399 -10.578 10.234 1.00 96.69 91 LEU A CA 1
ATOM 702 C C . LEU A 1 91 ? -9.549 -10.324 11.217 1.00 96.69 91 LEU A C 1
ATOM 704 O O . LEU A 1 91 ? -9.353 -9.651 12.228 1.00 96.69 91 LEU A O 1
ATOM 708 N N . ALA A 1 92 ? -10.737 -10.880 10.965 1.00 97.56 92 ALA A N 1
ATOM 709 C CA . ALA A 1 92 ? -11.881 -10.757 11.866 1.00 97.56 92 ALA A CA 1
ATOM 710 C C . ALA A 1 92 ? -11.594 -11.368 13.252 1.00 97.56 92 ALA A C 1
ATOM 712 O O . ALA A 1 92 ? -11.969 -10.788 14.277 1.00 97.56 92 ALA A O 1
ATOM 713 N N . ALA A 1 93 ? -10.875 -12.495 13.304 1.00 97.25 93 ALA A N 1
ATOM 714 C CA . ALA A 1 93 ? -10.422 -13.106 14.550 1.00 97.25 93 ALA A CA 1
ATOM 715 C C . ALA A 1 93 ? -9.399 -12.219 15.281 1.00 97.25 93 ALA A C 1
ATOM 717 O O . ALA A 1 93 ? -9.524 -12.000 16.490 1.00 97.25 93 ALA A O 1
ATOM 718 N N . THR A 1 94 ? -8.430 -11.644 14.560 1.00 98.44 94 THR A N 1
ATOM 719 C CA . THR A 1 94 ? -7.463 -10.700 15.144 1.00 98.44 94 THR A CA 1
ATOM 720 C C . THR A 1 94 ? -8.151 -9.441 15.687 1.00 98.44 94 THR A C 1
ATOM 722 O O . THR A 1 94 ? -7.809 -8.997 16.784 1.00 98.44 94 THR A O 1
ATOM 725 N N . ILE A 1 95 ? -9.155 -8.900 14.984 1.00 98.50 95 ILE A N 1
ATOM 726 C CA . ILE A 1 95 ? -9.960 -7.763 15.464 1.00 98.50 95 ILE A CA 1
ATOM 727 C C . ILE A 1 95 ? -10.738 -8.142 16.725 1.00 98.50 95 ILE A C 1
ATOM 729 O O . ILE A 1 95 ? -10.714 -7.392 17.697 1.00 98.50 95 ILE A O 1
ATOM 733 N N . THR A 1 96 ? -11.374 -9.314 16.750 1.00 98.44 96 THR A N 1
ATOM 734 C CA . THR A 1 96 ? -12.102 -9.792 17.936 1.00 98.44 96 THR A CA 1
ATOM 735 C C . THR A 1 96 ? -11.177 -9.854 19.150 1.00 98.44 96 THR A C 1
ATOM 737 O O . THR A 1 96 ? -11.518 -9.349 20.214 1.00 98.44 96 THR A O 1
ATOM 740 N N . ARG A 1 97 ? -9.956 -10.379 18.981 1.00 97.88 97 ARG A N 1
ATOM 741 C CA . ARG A 1 97 ? -8.960 -10.421 20.059 1.00 97.88 97 ARG A CA 1
ATOM 742 C C . ARG A 1 97 ? -8.540 -9.026 20.530 1.00 97.88 97 ARG A C 1
ATOM 744 O O . ARG A 1 97 ? -8.350 -8.835 21.729 1.00 97.88 97 ARG A O 1
ATOM 751 N N . LEU A 1 98 ? -8.404 -8.061 19.616 1.00 97.88 98 LEU A N 1
ATOM 752 C CA . LEU A 1 98 ? -8.144 -6.663 19.971 1.00 97.88 98 LEU A CA 1
ATOM 753 C C . LEU A 1 98 ? -9.299 -6.075 20.798 1.00 97.88 98 LEU A C 1
ATOM 755 O O . LEU A 1 98 ? -9.051 -5.498 21.852 1.00 97.88 98 LEU A O 1
ATOM 759 N N . GLN A 1 99 ? -10.545 -6.258 20.352 1.00 98.00 99 GLN A N 1
ATOM 760 C CA . GLN A 1 99 ? -11.737 -5.771 21.056 1.00 98.00 99 GLN A CA 1
ATOM 761 C C . GLN A 1 99 ? -11.839 -6.369 22.460 1.00 98.00 99 GLN A C 1
ATOM 763 O O . GLN A 1 99 ? -11.952 -5.622 23.424 1.00 98.00 99 GLN A O 1
ATOM 768 N N . THR A 1 100 ? -11.671 -7.687 22.599 1.00 98.06 100 THR A N 1
ATOM 769 C CA . THR A 1 100 ? -11.669 -8.355 23.909 1.00 98.06 100 THR A CA 1
ATOM 770 C C . THR A 1 100 ? -10.585 -7.806 24.837 1.00 98.06 100 THR A C 1
ATOM 772 O O . THR A 1 100 ? -10.836 -7.613 26.023 1.00 98.06 100 THR A O 1
ATOM 775 N N . ALA A 1 101 ? -9.381 -7.525 24.324 1.00 96.94 101 ALA A N 1
ATOM 776 C CA . ALA A 1 101 ? -8.307 -6.950 25.134 1.00 96.94 101 ALA A CA 1
ATOM 777 C C . ALA A 1 101 ? -8.633 -5.525 25.624 1.00 96.94 101 ALA A C 1
ATOM 779 O O . ALA A 1 101 ? -8.282 -5.176 26.751 1.00 96.94 101 ALA A O 1
ATOM 780 N N . ILE A 1 102 ? -9.316 -4.720 24.803 1.00 96.75 102 ILE A N 1
ATOM 781 C CA . ILE A 1 102 ? -9.784 -3.375 25.170 1.00 96.75 102 ILE A CA 1
ATOM 782 C C . ILE A 1 102 ? -10.920 -3.466 26.200 1.00 96.75 102 ILE A C 1
ATOM 784 O O . ILE A 1 102 ? -10.858 -2.815 27.239 1.00 96.75 102 ILE A O 1
ATOM 788 N N . GLU A 1 103 ? -11.929 -4.303 25.950 1.00 97.19 103 GLU A N 1
ATOM 789 C CA . GLU A 1 103 ? -13.095 -4.500 26.827 1.00 97.19 103 GLU A CA 1
ATOM 790 C C . GLU A 1 103 ? -12.703 -5.032 28.210 1.00 97.19 103 GLU A C 1
ATOM 792 O O . GLU A 1 103 ? -13.245 -4.596 29.224 1.00 97.19 103 GLU A O 1
ATOM 797 N N . ALA A 1 104 ? -11.722 -5.936 28.265 1.00 97.56 104 ALA A N 1
ATOM 798 C CA . ALA A 1 104 ? -11.177 -6.461 29.513 1.00 97.56 104 ALA A CA 1
ATOM 799 C C . ALA A 1 104 ? -10.251 -5.467 30.245 1.00 97.56 104 ALA A C 1
ATOM 801 O O . ALA A 1 104 ? -9.761 -5.781 31.330 1.00 97.56 104 ALA A O 1
ATOM 802 N N . GLY A 1 105 ? -9.958 -4.301 29.656 1.00 95.94 105 GLY A N 1
ATOM 803 C CA . GLY A 1 105 ? -9.026 -3.317 30.209 1.00 95.94 105 GLY A CA 1
ATOM 804 C C . GLY A 1 105 ? -7.562 -3.770 30.213 1.00 95.94 105 GLY A C 1
ATOM 805 O O . GLY A 1 105 ? -6.741 -3.174 30.907 1.00 95.94 105 GLY A O 1
ATOM 806 N N . ALA A 1 106 ? -7.213 -4.814 29.451 1.00 94.44 106 ALA A N 1
ATOM 807 C CA . ALA A 1 106 ? -5.838 -5.307 29.346 1.00 94.44 106 ALA A CA 1
ATOM 808 C C . ALA A 1 106 ? -4.928 -4.317 28.600 1.00 94.44 106 ALA A C 1
ATOM 810 O O . ALA A 1 106 ? -3.722 -4.272 28.841 1.00 94.44 106 ALA A O 1
ATOM 811 N N . ILE A 1 107 ? -5.513 -3.518 27.706 1.00 91.69 107 ILE A N 1
ATOM 812 C CA . ILE A 1 107 ? -4.866 -2.399 27.023 1.00 91.69 107 ILE A CA 1
ATOM 813 C C . ILE A 1 107 ? -5.807 -1.192 26.992 1.00 91.69 107 ILE A C 1
ATOM 815 O O . ILE A 1 107 ? -7.023 -1.342 26.905 1.00 91.69 107 ILE A O 1
ATOM 819 N N . SER A 1 108 ? -5.232 0.010 27.017 1.00 91.62 108 SER A N 1
ATOM 820 C CA . SER A 1 108 ? -5.952 1.261 26.770 1.00 91.62 108 SER A CA 1
ATOM 821 C C . SER A 1 108 ? -5.480 1.837 25.442 1.00 91.62 108 SER A C 1
ATOM 823 O O . SER A 1 108 ? -4.282 2.068 25.262 1.00 91.62 108 SER A O 1
ATOM 825 N N . VAL A 1 109 ? -6.414 2.005 24.506 1.00 93.44 109 VAL A N 1
ATOM 826 C CA . VAL A 1 109 ? -6.135 2.378 23.115 1.00 93.44 109 VAL A CA 1
ATOM 827 C C . VAL A 1 109 ? -6.990 3.599 22.761 1.00 93.44 109 VAL A C 1
ATOM 829 O O . VAL A 1 109 ? -8.218 3.482 22.731 1.00 93.44 109 VAL A O 1
ATOM 832 N N . PRO A 1 110 ? -6.385 4.777 22.505 1.00 94.31 110 PRO A N 1
ATOM 833 C CA . PRO A 1 110 ? -7.101 5.936 21.977 1.00 94.31 110 PRO A CA 1
ATOM 834 C C . PRO A 1 110 ? -7.836 5.604 20.680 1.00 94.31 110 PRO A C 1
ATOM 836 O O . PRO A 1 110 ? -7.407 4.721 19.939 1.00 94.31 110 PRO A O 1
ATOM 839 N N . ASN A 1 111 ? -8.900 6.348 20.364 1.00 96.00 111 ASN A N 1
ATOM 840 C CA . ASN A 1 111 ? -9.682 6.063 19.164 1.00 96.00 111 ASN A CA 1
ATOM 841 C C . ASN A 1 111 ? -8.829 6.100 17.888 1.00 96.00 111 ASN A C 1
ATOM 843 O O . ASN A 1 111 ? -8.916 5.183 17.083 1.00 96.00 111 ASN A O 1
ATOM 847 N N . GLU A 1 112 ? -8.002 7.128 17.705 1.00 95.69 112 GLU A N 1
ATOM 848 C CA . GLU A 1 112 ? -7.180 7.289 16.504 1.00 95.69 112 GLU A CA 1
ATOM 849 C C . GLU A 1 112 ? -5.893 6.458 16.588 1.00 95.69 112 GLU A C 1
ATOM 851 O O . GLU A 1 112 ? -4.989 6.759 17.365 1.00 95.69 112 GLU A O 1
ATOM 856 N N . GLN A 1 113 ? -5.812 5.420 15.756 1.00 95.81 113 GLN A N 1
ATOM 857 C CA . GLN A 1 113 ? -4.663 4.512 15.631 1.00 95.81 113 GLN A CA 1
ATOM 858 C C . GLN A 1 113 ? -4.088 4.494 14.206 1.00 95.81 113 GLN A C 1
ATOM 860 O O . GLN A 1 113 ? -3.333 3.596 13.829 1.00 95.81 113 GLN A O 1
ATOM 865 N N . ASN A 1 114 ? -4.488 5.461 13.388 1.00 94.69 114 ASN A N 1
ATOM 866 C CA . ASN A 1 114 ? -4.184 5.589 11.968 1.00 94.69 114 ASN A CA 1
ATOM 867 C C . ASN A 1 114 ? -3.044 6.574 11.672 1.00 94.69 114 ASN A C 1
ATOM 869 O O . ASN A 1 114 ? -2.910 7.003 10.529 1.00 94.69 114 ASN A O 1
ATOM 873 N N . TYR A 1 115 ? -2.198 6.922 12.649 1.00 94.31 115 TYR A N 1
ATOM 874 C CA . TYR A 1 115 ? -1.022 7.772 12.426 1.00 94.31 115 TYR A CA 1
ATOM 875 C C . TYR A 1 115 ? 0.113 7.001 11.737 1.00 94.31 115 TYR A C 1
ATOM 877 O O . TYR A 1 115 ? 1.223 6.915 12.249 1.00 94.31 115 TYR A O 1
ATOM 885 N N . LEU A 1 116 ? -0.169 6.426 10.566 1.00 92.88 116 LEU A N 1
ATOM 886 C CA . LEU A 1 116 ? 0.781 5.728 9.704 1.00 92.88 116 LEU A CA 1
ATOM 887 C C . LEU A 1 116 ? 0.962 6.499 8.394 1.00 92.88 116 LEU A C 1
ATOM 889 O O . LEU A 1 116 ? -0.005 6.778 7.686 1.00 92.88 116 LEU A O 1
ATOM 893 N N . SER A 1 117 ? 2.208 6.821 8.055 1.00 91.50 117 SER A N 1
ATOM 894 C CA . SER A 1 117 ? 2.550 7.511 6.806 1.00 91.50 117 SER A CA 1
ATOM 895 C C . SER A 1 117 ? 2.511 6.561 5.610 1.00 91.50 117 SER A C 1
ATOM 897 O O . SER A 1 117 ? 1.946 6.912 4.577 1.00 91.50 117 SER A O 1
ATOM 899 N N . THR A 1 118 ? 3.063 5.352 5.777 1.00 93.50 118 THR A N 1
ATOM 900 C CA . THR A 1 118 ? 3.162 4.332 4.729 1.00 93.50 118 THR A CA 1
ATOM 901 C C . THR A 1 118 ? 2.729 2.959 5.239 1.00 93.50 118 THR A C 1
ATOM 903 O O . THR A 1 118 ? 3.181 2.517 6.300 1.00 93.50 118 THR A 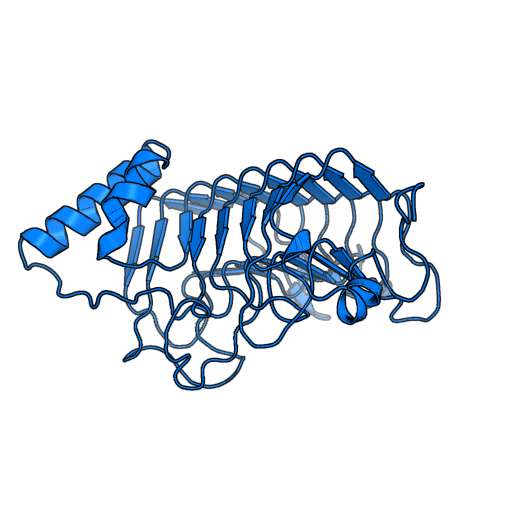O 1
ATOM 906 N N . GLY A 1 119 ? 1.919 2.243 4.455 1.00 95.31 119 GLY A N 1
ATOM 907 C CA . GLY A 1 119 ? 1.573 0.843 4.721 1.00 95.31 119 GLY A CA 1
ATOM 908 C C . GLY A 1 119 ? 2.724 -0.102 4.370 1.00 95.31 119 GLY A C 1
ATOM 909 O O . GLY A 1 119 ? 3.386 -0.651 5.250 1.00 95.31 119 GLY A O 1
ATOM 910 N N . VAL A 1 120 ? 3.003 -0.259 3.077 1.00 97.44 120 VAL A N 1
ATOM 911 C CA . VAL A 1 120 ? 4.068 -1.140 2.573 1.00 97.44 120 VAL A CA 1
ATOM 912 C C . VAL A 1 120 ? 5.026 -0.358 1.685 1.00 97.44 120 VAL A C 1
ATOM 914 O O . VAL A 1 120 ? 4.609 0.316 0.746 1.00 97.44 120 VAL A O 1
ATOM 917 N N . ASN A 1 121 ? 6.322 -0.458 1.960 1.00 95.75 121 ASN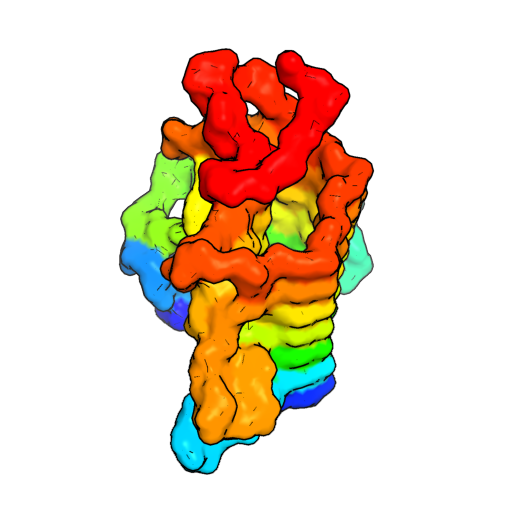 A N 1
ATOM 918 C CA . ASN A 1 121 ? 7.358 0.240 1.212 1.00 95.75 121 ASN A CA 1
ATOM 919 C C . ASN A 1 121 ? 8.413 -0.729 0.671 1.00 95.75 121 ASN A C 1
ATOM 921 O O . ASN A 1 121 ? 8.792 -1.689 1.342 1.00 95.75 121 ASN A O 1
ATOM 925 N N . SER A 1 122 ? 8.919 -0.432 -0.520 1.00 96.25 122 SER A N 1
ATOM 926 C CA . SER A 1 122 ? 10.093 -1.060 -1.103 1.00 96.25 122 SER A CA 1
ATOM 927 C C . SER A 1 122 ? 10.943 -0.033 -1.825 1.00 96.25 122 SER A C 1
ATOM 929 O O . SER A 1 122 ? 10.467 0.663 -2.728 1.00 96.25 122 SER A O 1
ATOM 931 N N . TYR A 1 123 ? 12.223 0.033 -1.459 1.00 91.50 123 TYR A N 1
ATOM 932 C CA . TYR A 1 123 ? 13.142 0.987 -2.067 1.00 91.50 123 TYR A CA 1
ATOM 933 C C . TYR A 1 123 ? 13.847 0.471 -3.316 1.00 91.50 123 TYR A C 1
ATOM 935 O O . TYR A 1 123 ? 14.306 1.298 -4.101 1.00 91.50 123 TYR A O 1
ATOM 943 N N . SER A 1 124 ? 13.936 -0.848 -3.502 1.00 93.31 124 SER A N 1
ATOM 944 C CA . SER A 1 124 ? 14.485 -1.474 -4.707 1.00 93.31 124 SER A CA 1
ATOM 945 C C . SER A 1 124 ? 14.345 -2.999 -4.652 1.00 93.31 124 SER A C 1
ATOM 947 O O . SER A 1 124 ? 14.132 -3.571 -3.578 1.00 93.31 124 SER A O 1
ATOM 949 N N . MET A 1 125 ? 14.592 -3.650 -5.793 1.00 96.06 125 MET A N 1
ATOM 950 C CA . MET A 1 125 ? 14.892 -5.083 -5.881 1.00 96.06 125 MET A CA 1
ATOM 951 C C . MET A 1 125 ? 13.770 -5.973 -5.327 1.00 96.06 125 MET A C 1
ATOM 953 O O . MET A 1 125 ? 14.010 -6.849 -4.495 1.00 96.06 125 MET A O 1
ATOM 957 N N . LEU A 1 126 ? 12.541 -5.747 -5.796 1.00 97.94 126 LEU A N 1
ATOM 958 C CA . LEU A 1 126 ? 11.349 -6.483 -5.375 1.00 97.94 126 LEU A CA 1
ATOM 959 C C . LEU A 1 126 ? 10.679 -7.168 -6.572 1.00 97.94 126 LEU A C 1
ATOM 961 O O . LEU A 1 126 ? 10.362 -6.495 -7.556 1.00 97.94 126 LEU A O 1
ATOM 965 N N . LYS A 1 127 ? 10.436 -8.479 -6.483 1.00 97.50 127 LYS A N 1
ATOM 966 C CA . LYS A 1 127 ? 9.685 -9.243 -7.490 1.00 97.50 127 LYS A CA 1
ATOM 967 C C . LYS A 1 127 ? 8.585 -10.089 -6.854 1.00 97.50 127 LYS A C 1
ATOM 969 O O . LYS A 1 127 ? 8.651 -10.375 -5.665 1.00 97.50 127 LYS A O 1
ATOM 974 N N . ASP A 1 128 ? 7.597 -10.482 -7.649 1.00 98.56 128 ASP A N 1
ATOM 975 C CA . ASP A 1 128 ? 6.630 -11.539 -7.322 1.00 98.56 128 ASP A CA 1
ATOM 976 C C . ASP A 1 128 ? 5.897 -11.276 -5.994 1.00 98.56 128 ASP A C 1
ATOM 978 O O . ASP A 1 128 ? 6.029 -12.006 -5.009 1.00 98.56 128 ASP A O 1
ATOM 982 N N . VAL A 1 129 ? 5.148 -10.168 -5.958 1.00 98.75 129 VAL A N 1
ATOM 983 C CA . VAL A 1 129 ? 4.453 -9.701 -4.747 1.00 98.75 129 VAL A CA 1
ATOM 984 C C . VAL A 1 129 ? 2.955 -9.630 -4.954 1.00 98.75 129 VAL A C 1
ATOM 986 O O . VAL A 1 129 ? 2.466 -9.005 -5.896 1.00 98.75 129 VAL A O 1
ATOM 989 N N . THR A 1 130 ? 2.227 -10.177 -3.990 1.00 98.88 130 THR A N 1
ATOM 990 C CA . THR A 1 130 ? 0.775 -10.120 -3.905 1.00 98.88 130 THR A CA 1
ATOM 991 C C . THR A 1 130 ? 0.357 -9.273 -2.707 1.00 98.88 130 THR A C 1
ATOM 993 O O . THR A 1 130 ? 0.701 -9.577 -1.570 1.00 98.88 130 THR A O 1
ATOM 996 N N . VAL A 1 131 ? -0.424 -8.219 -2.940 1.00 98.81 131 VAL A N 1
ATOM 997 C CA . VAL A 1 131 ? -1.020 -7.367 -1.902 1.00 98.81 131 VAL A CA 1
ATOM 998 C C . VAL A 1 131 ? -2.538 -7.412 -2.038 1.00 98.81 131 VAL A C 1
ATOM 1000 O O . VAL A 1 131 ? -3.100 -6.808 -2.956 1.00 98.81 131 VAL A O 1
ATOM 1003 N N . GLN A 1 132 ? -3.215 -8.154 -1.159 1.00 98.19 132 GLN A N 1
ATOM 1004 C CA . GLN A 1 132 ? -4.640 -8.449 -1.327 1.00 98.19 132 GLN A CA 1
ATOM 1005 C C . GLN A 1 132 ? -5.495 -8.258 -0.084 1.00 98.19 132 GLN A C 1
ATOM 1007 O O . GLN A 1 132 ? -5.103 -8.628 1.016 1.00 98.19 132 GLN A O 1
ATOM 1012 N N . HIS A 1 133 ? -6.710 -7.744 -0.284 1.00 97.69 133 HIS A N 1
ATOM 1013 C CA . HIS A 1 133 ? -7.741 -7.661 0.760 1.00 97.69 133 HIS A CA 1
ATOM 1014 C C . HIS A 1 133 ? -7.291 -6.931 2.038 1.00 97.69 133 HIS A C 1
ATOM 1016 O O . HIS A 1 133 ? -7.826 -7.155 3.121 1.00 97.69 133 HIS A O 1
ATOM 1022 N N . ASN A 1 134 ? -6.301 -6.043 1.930 1.00 98.38 134 ASN A N 1
ATOM 1023 C CA . ASN A 1 134 ? -5.853 -5.240 3.057 1.00 98.38 134 ASN A CA 1
ATOM 1024 C C . ASN A 1 134 ? -6.725 -3.992 3.199 1.00 98.38 134 ASN A C 1
ATOM 1026 O O . ASN A 1 134 ? -7.224 -3.439 2.213 1.00 98.38 134 ASN A O 1
ATOM 1030 N N . PHE A 1 135 ? -6.838 -3.508 4.429 1.00 97.94 135 PHE A N 1
ATOM 1031 C CA . PHE A 1 135 ? -7.463 -2.234 4.744 1.00 97.94 135 PHE A CA 1
ATOM 1032 C C . PHE A 1 135 ? -6.383 -1.233 5.154 1.00 97.94 135 PHE A C 1
ATOM 1034 O O . PHE A 1 135 ? -5.724 -1.409 6.176 1.00 97.94 135 PHE A O 1
ATOM 1041 N N . PHE A 1 136 ? -6.211 -0.170 4.374 1.00 97.62 136 PHE A N 1
ATOM 1042 C CA . PHE A 1 136 ? -5.310 0.936 4.677 1.00 97.62 136 PHE A CA 1
ATOM 1043 C C . PHE A 1 136 ? -6.120 2.142 5.149 1.00 97.62 136 PHE A C 1
ATOM 1045 O O . PHE A 1 136 ? -6.850 2.763 4.370 1.00 97.62 136 PHE A O 1
ATOM 1052 N N . TYR A 1 137 ? -5.975 2.473 6.429 1.00 95.44 137 TYR A N 1
ATOM 1053 C CA . TYR A 1 137 ? -6.494 3.684 7.034 1.00 95.44 137 TYR A CA 1
ATOM 1054 C C . TYR A 1 137 ? -5.338 4.595 7.460 1.00 95.44 137 TYR A C 1
ATOM 1056 O O . TYR A 1 137 ? -4.706 4.386 8.492 1.00 95.44 137 TYR A O 1
ATOM 1064 N N . SER A 1 138 ? -5.080 5.626 6.664 1.00 92.62 138 SER A N 1
ATOM 1065 C CA . SER A 1 138 ? -4.058 6.642 6.933 1.00 92.62 138 SER A CA 1
ATOM 1066 C C . SER A 1 138 ? -4.647 7.869 7.669 1.00 92.62 138 SER A C 1
ATOM 1068 O O . SER A 1 138 ? -5.868 7.944 7.868 1.00 92.62 138 SER A O 1
ATOM 1070 N N . PRO A 1 139 ? -3.815 8.825 8.129 1.00 91.50 139 PRO A N 1
ATOM 1071 C CA . PRO A 1 139 ? -4.237 9.823 9.113 1.00 91.50 139 PRO A CA 1
ATOM 1072 C C . PRO A 1 139 ? -4.980 11.022 8.535 1.00 91.50 139 PRO A C 1
ATOM 1074 O O . PRO A 1 139 ? -5.445 11.847 9.313 1.00 91.50 139 PRO A O 1
ATOM 1077 N N . TYR A 1 140 ? -5.127 11.155 7.213 1.00 89.81 140 TYR A N 1
ATOM 1078 C CA . TYR A 1 140 ? -5.778 12.342 6.655 1.00 89.81 140 TYR A CA 1
ATOM 1079 C C . TYR A 1 140 ? -7.237 12.470 7.065 1.00 89.81 140 TYR A C 1
ATOM 1081 O O . TYR A 1 140 ? -7.685 13.592 7.121 1.00 89.81 140 TYR A O 1
ATOM 1089 N N . ASP A 1 141 ? -7.953 11.414 7.456 1.00 88.56 141 ASP A N 1
ATOM 1090 C CA . ASP A 1 141 ? -9.315 11.556 8.012 1.00 88.56 141 ASP A CA 1
ATOM 1091 C C . ASP A 1 141 ? -9.348 12.072 9.471 1.00 88.56 141 ASP A C 1
ATOM 1093 O O . ASP A 1 141 ? -10.422 12.118 10.087 1.00 88.56 141 ASP A O 1
ATOM 1097 N N . ASN A 1 142 ? -8.198 12.384 10.068 1.00 91.06 142 ASN A N 1
ATOM 1098 C CA . ASN A 1 142 ? -8.124 12.954 11.411 1.00 91.06 142 ASN A CA 1
ATOM 1099 C C . ASN A 1 142 ? -8.250 14.474 11.337 1.00 91.06 142 ASN A C 1
ATOM 1101 O O . ASN A 1 142 ? -7.878 15.100 10.346 1.00 91.06 142 ASN A O 1
ATOM 1105 N N . GLU A 1 143 ? -8.748 15.080 12.413 1.00 88.94 143 GLU A N 1
ATOM 1106 C CA . GLU A 1 143 ? -8.880 16.540 12.494 1.00 88.94 143 GLU A CA 1
ATOM 1107 C C . GLU A 1 143 ? -7.518 17.242 12.433 1.00 88.94 143 GLU A C 1
ATOM 1109 O O . GLU A 1 143 ? -7.404 18.352 11.914 1.00 88.94 143 GLU A O 1
ATOM 1114 N N . ASN A 1 144 ? -6.475 16.583 12.946 1.00 90.00 144 ASN A N 1
ATOM 1115 C CA . ASN A 1 144 ? -5.117 17.094 12.952 1.00 90.00 144 ASN A CA 1
ATOM 1116 C C . ASN A 1 144 ? -4.110 15.975 12.653 1.00 90.00 144 ASN A C 1
ATOM 1118 O O . ASN A 1 144 ? -4.072 14.946 13.325 1.00 90.00 144 ASN A O 1
ATOM 1122 N N . LEU A 1 145 ? -3.231 16.212 11.680 1.00 89.88 145 LEU A N 1
ATOM 1123 C CA . LEU A 1 145 ? -2.110 15.319 11.370 1.00 89.88 145 LEU A CA 1
ATOM 1124 C C . LEU A 1 145 ? -0.992 15.391 12.417 1.00 89.88 145 LEU A C 1
ATOM 1126 O O . LEU A 1 145 ? -0.107 14.541 12.439 1.00 89.88 145 LEU A O 1
ATOM 1130 N N . ASN A 1 146 ? -1.010 16.414 13.274 1.00 91.31 146 ASN A N 1
ATOM 1131 C CA . ASN A 1 146 ? -0.031 16.656 14.328 1.00 91.31 146 ASN A CA 1
ATOM 1132 C C . ASN A 1 146 ? 1.417 16.735 13.782 1.00 91.31 146 ASN A C 1
ATOM 1134 O O . ASN A 1 146 ? 2.384 16.331 14.419 1.00 91.31 146 ASN A O 1
ATOM 1138 N N . GLY A 1 147 ? 1.575 17.277 12.568 1.00 89.44 147 GLY A N 1
ATOM 1139 C CA . GLY A 1 147 ? 2.868 17.402 11.886 1.00 89.44 147 GLY A CA 1
ATOM 1140 C C . GLY A 1 147 ? 3.351 16.129 11.180 1.00 89.44 147 GLY A C 1
ATOM 1141 O O . GLY A 1 147 ? 4.452 16.132 10.622 1.00 89.44 147 GLY A O 1
ATOM 1142 N N . LEU A 1 148 ? 2.557 15.053 11.178 1.00 89.31 148 LEU A N 1
ATOM 1143 C CA . LEU A 1 148 ? 2.793 13.889 10.328 1.00 89.31 148 LEU A CA 1
ATOM 1144 C C . LEU A 1 148 ? 2.612 14.294 8.859 1.00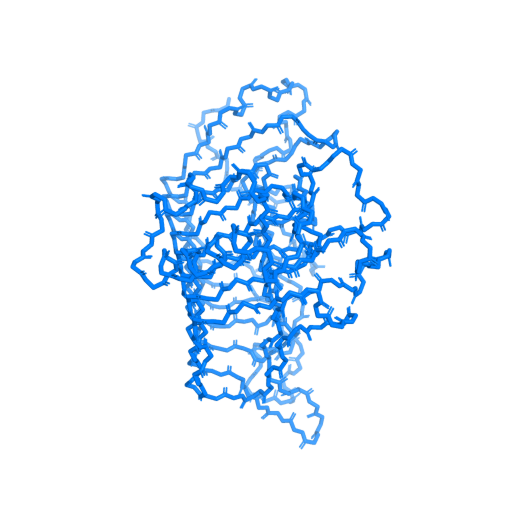 89.31 148 LEU A C 1
ATOM 1146 O O . LEU A 1 148 ? 1.598 14.880 8.482 1.00 89.31 148 LEU A O 1
ATOM 1150 N N . VAL A 1 149 ? 3.599 13.959 8.029 1.00 87.62 149 VAL A N 1
ATOM 1151 C CA . VAL A 1 149 ? 3.505 14.088 6.570 1.00 87.62 149 VAL A CA 1
ATOM 1152 C C . VAL A 1 149 ? 3.170 12.713 6.017 1.00 87.62 149 VAL A C 1
ATOM 1154 O O . VAL A 1 149 ? 3.937 11.769 6.219 1.00 87.62 149 VAL A O 1
ATOM 1157 N N . GLY A 1 150 ? 1.991 12.562 5.413 1.00 84.06 150 GLY A N 1
ATOM 1158 C CA . GLY A 1 150 ? 1.606 11.264 4.874 1.00 84.06 150 GLY A CA 1
ATOM 1159 C C . GLY A 1 150 ? 2.346 10.935 3.582 1.00 84.06 150 GLY A C 1
ATOM 1160 O O . GLY A 1 150 ? 2.971 11.795 2.962 1.00 84.06 150 GLY A O 1
ATOM 1161 N N . ASP A 1 151 ? 2.294 9.658 3.223 1.00 89.38 151 ASP A N 1
ATOM 1162 C CA . ASP A 1 151 ? 2.964 9.084 2.062 1.00 89.38 151 ASP A CA 1
ATOM 1163 C C . ASP A 1 151 ? 1.983 8.100 1.391 1.00 89.38 151 ASP A C 1
ATOM 1165 O O . ASP A 1 151 ? 0.842 8.460 1.112 1.00 89.38 151 ASP A O 1
ATOM 1169 N N . HIS A 1 152 ? 2.361 6.853 1.119 1.00 93.56 152 HIS A N 1
ATOM 1170 C CA . HIS A 1 152 ? 1.544 5.957 0.295 1.00 93.56 152 HIS A CA 1
ATOM 1171 C C . HIS A 1 152 ? 1.018 4.741 1.062 1.00 93.56 152 HIS A C 1
ATOM 1173 O O . HIS A 1 152 ? 1.692 4.195 1.928 1.00 93.56 152 HIS A O 1
ATOM 1179 N N . ALA A 1 153 ? -0.144 4.209 0.680 1.00 96.06 153 ALA A N 1
ATOM 1180 C CA . ALA A 1 153 ? -0.542 2.880 1.151 1.00 96.06 153 ALA A CA 1
ATOM 1181 C C . ALA A 1 153 ? 0.488 1.826 0.710 1.00 96.06 153 ALA A C 1
ATOM 1183 O O . ALA A 1 153 ? 0.918 0.994 1.509 1.00 96.06 153 ALA A O 1
ATOM 1184 N N . ILE A 1 154 ? 0.924 1.922 -0.551 1.00 96.94 154 ILE A N 1
ATOM 1185 C CA . ILE A 1 154 ? 2.004 1.120 -1.128 1.00 96.94 154 ILE A CA 1
ATOM 1186 C C . ILE A 1 154 ? 2.962 2.045 -1.870 1.00 96.94 154 ILE A C 1
ATOM 1188 O O . ILE A 1 154 ? 2.519 2.840 -2.695 1.00 96.94 154 ILE A O 1
ATOM 1192 N N . TYR A 1 155 ? 4.264 1.899 -1.640 1.00 95.75 155 TYR A N 1
ATOM 1193 C CA . TYR A 1 155 ? 5.296 2.579 -2.418 1.00 95.75 155 TYR A CA 1
ATOM 1194 C C . TYR A 1 155 ? 6.385 1.603 -2.843 1.00 95.75 155 TYR A C 1
ATOM 1196 O O . TYR A 1 155 ? 7.243 1.238 -2.043 1.00 95.75 155 TYR A O 1
ATOM 1204 N N . PHE A 1 156 ? 6.365 1.210 -4.114 1.00 97.69 156 PHE A N 1
ATOM 1205 C CA . PHE A 1 156 ? 7.326 0.283 -4.697 1.00 97.69 156 PHE A CA 1
ATOM 1206 C C . PHE A 1 156 ? 8.192 0.952 -5.765 1.00 97.69 156 PHE A C 1
ATOM 1208 O O . PHE A 1 156 ? 7.711 1.709 -6.612 1.00 97.69 156 PHE A O 1
ATOM 1215 N N . ARG A 1 157 ? 9.497 0.678 -5.710 1.00 95.25 157 ARG A N 1
ATOM 1216 C CA . ARG A 1 157 ? 10.516 1.247 -6.598 1.00 95.25 157 ARG A CA 1
ATOM 1217 C C . ARG A 1 157 ? 11.234 0.129 -7.346 1.00 95.25 157 ARG A C 1
ATOM 1219 O O . ARG A 1 157 ? 11.797 -0.763 -6.717 1.00 95.25 157 ARG A O 1
ATOM 1226 N N . GLY A 1 158 ? 11.211 0.174 -8.677 1.00 95.19 158 GLY A N 1
ATOM 1227 C CA . GLY A 1 158 ? 11.804 -0.838 -9.548 1.00 95.19 158 GLY A CA 1
ATOM 1228 C C . GLY A 1 158 ? 11.252 -2.229 -9.253 1.00 95.19 158 GLY A C 1
ATOM 1229 O O . GLY A 1 158 ? 12.025 -3.151 -9.024 1.00 95.19 158 GLY A O 1
ATOM 1230 N N . ALA A 1 159 ? 9.928 -2.357 -9.168 1.00 97.00 159 ALA A N 1
ATOM 1231 C CA . ALA A 1 159 ? 9.277 -3.598 -8.761 1.00 97.00 159 ALA A CA 1
ATOM 1232 C C . ALA A 1 159 ? 8.721 -4.374 -9.960 1.00 97.00 159 ALA A C 1
ATOM 1234 O O . ALA A 1 159 ? 8.239 -3.776 -10.924 1.00 97.00 159 ALA A O 1
ATOM 1235 N N . GLN A 1 160 ? 8.778 -5.703 -9.907 1.00 97.50 160 GLN A N 1
ATOM 1236 C CA . GLN A 1 160 ? 8.389 -6.566 -11.025 1.00 97.50 160 GLN A CA 1
ATOM 1237 C C . GLN A 1 160 ? 7.358 -7.608 -10.584 1.00 97.50 160 GLN A C 1
ATOM 1239 O O . GLN A 1 160 ? 7.427 -8.098 -9.464 1.00 97.50 160 GLN A O 1
ATOM 1244 N N . ASN A 1 161 ? 6.419 -7.966 -11.460 1.00 98.56 161 ASN A N 1
ATOM 1245 C CA . ASN A 1 161 ? 5.415 -9.010 -11.209 1.00 98.56 161 ASN A CA 1
ATOM 1246 C C . ASN A 1 161 ? 4.605 -8.741 -9.927 1.00 98.56 161 ASN A C 1
ATOM 1248 O O . ASN A 1 161 ? 4.643 -9.500 -8.959 1.00 98.56 161 ASN A O 1
ATOM 1252 N N . ILE A 1 162 ? 3.894 -7.614 -9.903 1.00 98.69 162 ILE A N 1
ATOM 1253 C CA . ILE A 1 162 ? 3.170 -7.145 -8.717 1.00 98.69 162 ILE A CA 1
ATOM 1254 C C . ILE A 1 162 ? 1.667 -7.271 -8.938 1.00 98.69 162 ILE A C 1
ATOM 1256 O O . ILE A 1 162 ? 1.145 -6.818 -9.953 1.00 98.69 162 ILE A O 1
ATOM 1260 N N . THR A 1 163 ? 0.957 -7.823 -7.959 1.00 98.81 163 THR A N 1
ATOM 1261 C CA . THR A 1 163 ? -0.503 -7.946 -7.957 1.00 98.81 163 THR A CA 1
ATOM 1262 C C . THR A 1 163 ? -1.087 -7.229 -6.745 1.00 98.81 163 THR A C 1
ATOM 1264 O O . THR A 1 163 ? -0.782 -7.576 -5.611 1.00 98.81 163 THR A O 1
ATOM 1267 N N . VAL A 1 164 ? -1.962 -6.249 -6.968 1.00 98.75 164 VAL A N 1
ATOM 1268 C CA . VAL A 1 164 ? -2.629 -5.449 -5.931 1.00 98.75 164 VAL A CA 1
ATOM 1269 C C . VAL A 1 164 ? -4.142 -5.546 -6.118 1.00 98.75 164 VAL A C 1
ATOM 1271 O O . VAL A 1 164 ? -4.705 -4.890 -6.999 1.00 98.75 164 VAL A O 1
ATOM 1274 N N . VAL A 1 165 ? -4.814 -6.392 -5.331 1.00 98.50 165 VAL A N 1
ATOM 1275 C CA . VAL A 1 165 ? -6.223 -6.746 -5.587 1.00 98.50 165 VAL A CA 1
ATOM 1276 C C . VAL A 1 165 ? -7.115 -6.655 -4.355 1.00 98.50 165 VAL A C 1
ATOM 1278 O O . VAL A 1 165 ? -6.788 -7.182 -3.298 1.00 98.50 165 VAL A O 1
ATOM 1281 N N . GLY A 1 166 ? -8.290 -6.041 -4.498 1.00 97.81 166 GLY A N 1
ATOM 1282 C CA . GLY A 1 166 ? -9.329 -6.108 -3.466 1.00 97.81 166 GLY A CA 1
ATOM 1283 C C . GLY A 1 166 ? -9.022 -5.324 -2.188 1.00 97.81 166 GLY A C 1
ATOM 1284 O O . GLY A 1 166 ? -9.611 -5.617 -1.154 1.00 97.81 166 GLY A O 1
ATOM 1285 N N . ASN A 1 167 ? -8.088 -4.372 -2.217 1.00 98.38 167 ASN A N 1
ATOM 1286 C CA . ASN A 1 167 ? -7.730 -3.571 -1.046 1.00 98.38 167 ASN A CA 1
ATOM 1287 C C . ASN A 1 167 ? -8.687 -2.381 -0.867 1.00 98.38 167 ASN A C 1
ATOM 1289 O O . ASN A 1 167 ? -9.193 -1.824 -1.845 1.00 98.38 167 ASN A O 1
ATOM 1293 N N . HIS A 1 168 ? -8.883 -1.952 0.380 1.00 97.12 168 HIS A N 1
ATOM 1294 C CA . HIS A 1 168 ? -9.632 -0.746 0.739 1.00 97.12 168 HIS A CA 1
ATOM 1295 C C . HIS A 1 168 ? -8.679 0.332 1.251 1.00 97.12 168 HIS A C 1
ATOM 1297 O O . HIS A 1 168 ? -7.876 0.079 2.145 1.00 97.12 168 HIS A O 1
ATOM 1303 N N . LEU A 1 169 ? -8.768 1.538 0.697 1.00 95.19 169 LEU A N 1
ATOM 1304 C CA . LEU A 1 169 ? -7.913 2.668 1.041 1.00 95.19 169 LEU A CA 1
ATOM 1305 C C . LEU A 1 169 ? -8.767 3.869 1.440 1.00 95.19 169 LEU A C 1
ATOM 1307 O O . LEU A 1 169 ? -9.676 4.247 0.701 1.00 95.19 169 LEU A O 1
ATOM 1311 N N . ARG A 1 170 ? -8.430 4.506 2.565 1.00 91.81 170 ARG A N 1
ATOM 1312 C CA . ARG A 1 170 ? -8.971 5.811 2.977 1.00 91.81 170 ARG A CA 1
ATOM 1313 C C . ARG A 1 170 ? -8.011 6.574 3.895 1.00 91.81 170 ARG A C 1
ATOM 1315 O O . ARG A 1 170 ? -7.051 6.009 4.416 1.00 91.81 170 ARG A O 1
ATOM 1322 N N . GLY A 1 171 ? -8.293 7.857 4.120 1.00 89.25 171 GLY A N 1
ATOM 1323 C CA . GLY A 1 171 ? -7.462 8.719 4.963 1.00 89.25 171 GLY A CA 1
ATOM 1324 C C . GLY A 1 171 ? -6.076 8.994 4.376 1.00 89.25 171 GLY A C 1
ATOM 1325 O O . GLY A 1 171 ? -5.127 9.230 5.116 1.00 89.25 171 GLY A O 1
ATOM 1326 N N . LEU A 1 172 ? -5.939 8.954 3.051 1.00 89.25 172 LEU A N 1
ATOM 1327 C CA . LEU A 1 172 ? -4.713 9.306 2.333 1.00 89.25 172 LEU A CA 1
ATOM 1328 C C . LEU A 1 172 ? -4.833 10.705 1.733 1.00 89.25 172 LEU A C 1
ATOM 1330 O O . LEU A 1 172 ? -5.940 11.230 1.572 1.00 89.25 172 LEU A O 1
ATOM 1334 N N . GLN A 1 173 ? -3.689 11.288 1.370 1.00 80.75 173 GLN A N 1
ATOM 1335 C CA . GLN A 1 173 ? -3.694 12.505 0.579 1.00 80.75 173 GLN A CA 1
ATOM 1336 C C . GLN A 1 173 ? -4.331 12.220 -0.781 1.00 80.75 173 GLN A C 1
ATOM 1338 O O . GLN A 1 173 ? -4.112 11.175 -1.411 1.00 80.75 173 GLN A O 1
ATOM 1343 N N . ASN A 1 174 ? -5.063 13.210 -1.265 1.00 75.25 174 ASN A N 1
ATOM 1344 C CA . ASN A 1 174 ? -5.573 13.208 -2.614 1.00 75.25 174 ASN A CA 1
ATOM 1345 C C . ASN A 1 174 ? -4.572 13.862 -3.574 1.00 75.25 174 ASN A C 1
ATOM 1347 O O . ASN A 1 174 ? -4.744 15.011 -3.963 1.00 75.25 174 ASN A O 1
ATOM 1351 N N . GLY A 1 175 ? -3.480 13.170 -3.901 1.00 74.12 175 GLY A N 1
ATOM 1352 C CA . GLY A 1 175 ? -2.423 13.734 -4.738 1.00 74.12 175 GLY A CA 1
ATOM 1353 C C . GLY A 1 175 ? -1.113 12.938 -4.683 1.00 74.12 175 GLY A C 1
ATOM 1354 O O . GLY A 1 175 ? -1.150 11.721 -4.484 1.00 74.12 175 GLY A O 1
ATOM 1355 N N . PRO A 1 176 ? 0.048 13.601 -4.843 1.00 74.31 176 PRO A N 1
ATOM 1356 C CA . PRO A 1 176 ? 1.337 12.939 -5.059 1.00 74.31 176 PRO A CA 1
ATOM 1357 C C . PRO A 1 176 ? 1.892 12.183 -3.840 1.00 74.31 176 PRO A C 1
ATOM 1359 O O . PRO A 1 176 ? 2.909 11.495 -3.989 1.00 74.31 176 PRO A O 1
ATOM 1362 N N . ALA A 1 177 ? 1.254 12.301 -2.667 1.00 78.12 177 ALA A N 1
ATOM 1363 C CA . ALA A 1 177 ? 1.556 11.584 -1.427 1.00 78.12 177 ALA A CA 1
ATOM 1364 C C . ALA A 1 177 ? 0.330 10.801 -0.902 1.00 78.12 177 ALA A C 1
ATOM 1366 O O . ALA A 1 177 ? -0.080 10.946 0.248 1.00 78.12 177 ALA A O 1
ATOM 1367 N N . GLY A 1 178 ? -0.292 9.993 -1.770 1.00 84.81 178 GLY A N 1
ATOM 1368 C CA . GLY A 1 178 ? -1.363 9.066 -1.392 1.00 84.81 178 GLY A CA 1
ATOM 1369 C C . GLY A 1 178 ? -1.365 7.770 -2.201 1.00 84.81 178 GLY A C 1
ATOM 1370 O O . GLY A 1 178 ? -0.597 7.607 -3.143 1.00 84.81 178 GLY A O 1
ATOM 1371 N N . GLY A 1 179 ? -2.229 6.826 -1.840 1.00 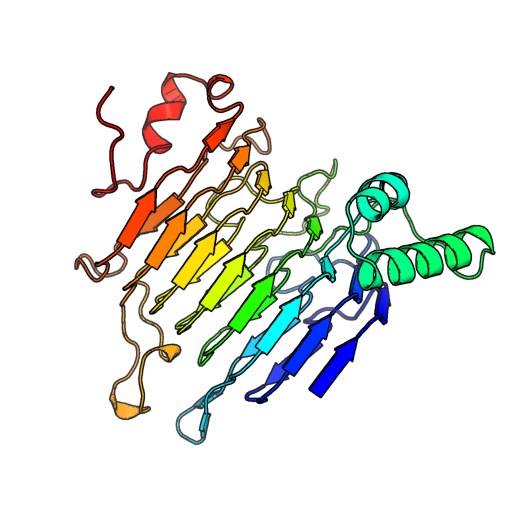91.69 179 GLY A N 1
ATOM 1372 C CA . GLY A 1 179 ? -2.613 5.727 -2.727 1.00 91.69 179 GLY A CA 1
ATOM 1373 C C . GLY A 1 179 ? -1.510 4.711 -3.001 1.00 91.69 179 GLY A C 1
ATOM 1374 O O . GLY A 1 179 ? -0.717 4.391 -2.113 1.00 91.69 179 GLY A O 1
ATOM 1375 N N . PHE A 1 180 ? -1.479 4.176 -4.221 1.00 95.38 180 PHE A N 1
ATOM 1376 C CA . PHE A 1 180 ? -0.436 3.245 -4.656 1.00 95.38 180 PHE A CA 1
ATOM 1377 C C . PHE A 1 180 ? 0.566 3.949 -5.553 1.00 95.38 180 PHE A C 1
ATOM 1379 O O . PHE A 1 180 ? 0.186 4.538 -6.564 1.00 95.38 180 PHE A O 1
ATOM 1386 N N . LYS A 1 181 ? 1.849 3.833 -5.222 1.00 93.75 181 LYS A N 1
ATOM 1387 C CA . LYS A 1 181 ? 2.931 4.412 -6.003 1.00 93.75 181 LYS A CA 1
ATOM 1388 C C . LYS A 1 181 ? 3.889 3.367 -6.523 1.00 93.75 181 LYS A C 1
ATOM 1390 O O . LYS A 1 181 ? 4.461 2.590 -5.761 1.00 93.75 181 LYS A O 1
ATOM 1395 N N . PHE A 1 182 ? 4.134 3.463 -7.819 1.00 94.06 182 PHE A N 1
ATOM 1396 C CA . PHE A 1 182 ? 5.171 2.740 -8.523 1.00 94.06 182 PHE A CA 1
ATOM 1397 C C . PHE A 1 182 ? 6.136 3.747 -9.138 1.00 94.06 182 PHE A C 1
ATOM 1399 O O . PHE A 1 182 ? 5.741 4.613 -9.922 1.00 94.06 182 PHE A O 1
ATOM 1406 N N . LYS A 1 183 ? 7.414 3.636 -8.784 1.00 92.25 183 LYS A N 1
ATOM 1407 C CA . LYS A 1 183 ? 8.506 4.279 -9.518 1.00 92.25 183 LYS A CA 1
ATOM 1408 C C . LYS A 1 183 ? 9.231 3.208 -10.301 1.00 92.25 183 LYS A C 1
ATOM 1410 O O . LYS A 1 183 ? 9.975 2.441 -9.714 1.00 92.25 183 LYS A O 1
ATOM 1415 N N . SER A 1 184 ? 8.991 3.173 -11.599 1.00 92.19 184 SER A N 1
ATOM 1416 C CA . SER A 1 184 ? 9.370 2.115 -12.522 1.00 92.19 184 SER A CA 1
ATOM 1417 C C . SER A 1 184 ? 8.871 0.729 -12.102 1.00 92.19 184 SER A C 1
ATOM 1419 O O . SER A 1 184 ? 8.757 0.382 -10.925 1.00 92.19 184 SER A O 1
ATOM 1421 N N . GLY A 1 185 ? 8.529 -0.088 -13.085 1.00 94.75 185 GLY A N 1
ATOM 1422 C CA . GLY A 1 185 ? 7.995 -1.409 -12.825 1.00 94.75 185 GLY A CA 1
ATOM 1423 C C . GLY A 1 185 ? 7.644 -2.189 -14.077 1.00 94.75 185 GLY A C 1
ATOM 1424 O O . GLY A 1 185 ? 7.435 -1.614 -15.142 1.00 94.75 185 GLY A O 1
ATOM 1425 N N . ARG A 1 186 ? 7.556 -3.508 -13.935 1.00 95.50 186 ARG A N 1
ATOM 1426 C CA . ARG A 1 186 ? 7.139 -4.419 -15.006 1.00 95.50 186 ARG A CA 1
ATOM 1427 C C . ARG A 1 186 ? 6.048 -5.342 -14.495 1.00 95.50 186 ARG A C 1
ATOM 1429 O O . ARG A 1 186 ? 6.148 -5.822 -13.368 1.00 95.50 186 ARG A O 1
ATOM 1436 N N . ASN A 1 187 ? 5.056 -5.641 -15.328 1.00 98.06 187 ASN A N 1
ATOM 1437 C CA . ASN A 1 187 ? 4.037 -6.656 -15.040 1.00 98.06 187 ASN A CA 1
ATOM 1438 C C . ASN A 1 187 ? 3.262 -6.334 -13.745 1.00 98.06 187 ASN A C 1
ATOM 1440 O O . ASN A 1 187 ? 3.364 -7.044 -12.746 1.00 98.06 187 ASN A O 1
ATOM 1444 N N . ILE A 1 188 ? 2.523 -5.222 -13.745 1.00 98.25 188 ILE A N 1
ATOM 1445 C CA . ILE A 1 188 ? 1.789 -4.727 -12.567 1.00 98.25 188 ILE A CA 1
ATOM 1446 C C . ILE A 1 188 ? 0.283 -4.870 -12.785 1.00 98.25 188 ILE A C 1
ATOM 1448 O O . ILE A 1 188 ? -0.267 -4.299 -13.718 1.00 98.25 188 ILE A O 1
ATOM 1452 N N . THR A 1 189 ? -0.407 -5.564 -11.888 1.00 98.56 189 THR A N 1
ATOM 1453 C CA . THR A 1 189 ? -1.866 -5.718 -11.901 1.00 98.56 189 THR A CA 1
ATOM 1454 C C . THR A 1 189 ? -2.480 -5.024 -10.691 1.00 98.56 189 THR A C 1
ATOM 1456 O O . THR A 1 189 ? -2.132 -5.339 -9.560 1.00 98.56 189 THR A O 1
ATOM 1459 N N . ILE A 1 190 ? -3.415 -4.101 -10.912 1.00 98.44 190 ILE A N 1
ATOM 1460 C CA . ILE A 1 190 ? -4.147 -3.359 -9.878 1.00 98.44 190 ILE A CA 1
ATOM 1461 C C . ILE A 1 190 ? -5.640 -3.503 -10.160 1.00 98.44 190 ILE A C 1
ATOM 1463 O O . ILE A 1 190 ? -6.165 -2.875 -11.085 1.00 98.44 190 ILE A O 1
ATOM 1467 N N . MET A 1 191 ? -6.339 -4.341 -9.392 1.00 98.31 191 MET A N 1
ATOM 1468 C CA . MET A 1 191 ? -7.740 -4.655 -9.686 1.00 98.31 191 MET A CA 1
ATOM 1469 C C . MET A 1 191 ? -8.666 -4.676 -8.479 1.00 98.31 191 MET A C 1
ATOM 1471 O O . MET A 1 191 ? -8.277 -5.076 -7.389 1.00 98.31 191 MET A O 1
ATOM 1475 N N . ASN A 1 192 ? -9.933 -4.325 -8.695 1.00 98.25 192 ASN A N 1
ATOM 1476 C CA . ASN A 1 192 ? -10.997 -4.461 -7.694 1.00 98.25 192 ASN A CA 1
ATOM 1477 C C . ASN A 1 192 ? -10.705 -3.741 -6.360 1.00 98.25 192 ASN A C 1
ATOM 1479 O O . ASN A 1 192 ? -11.204 -4.157 -5.319 1.00 98.25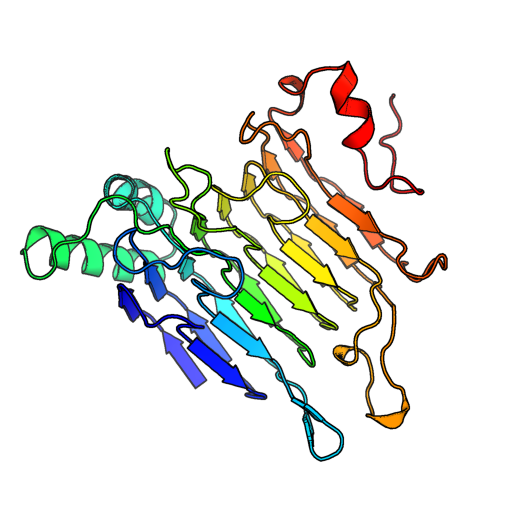 192 ASN A O 1
ATOM 1483 N N . ASN A 1 193 ? -9.872 -2.696 -6.355 1.00 98.44 193 ASN A N 1
ATOM 1484 C CA . ASN A 1 193 ? -9.577 -1.926 -5.147 1.00 98.44 193 ASN A CA 1
ATOM 1485 C C . ASN A 1 193 ? -10.595 -0.789 -4.969 1.00 98.44 193 ASN A C 1
ATOM 1487 O O . ASN A 1 193 ? -11.089 -0.227 -5.949 1.00 98.44 193 ASN A O 1
ATOM 1491 N N . TYR A 1 194 ? -10.856 -0.413 -3.718 1.00 96.62 194 TYR A N 1
ATOM 1492 C CA . TYR A 1 194 ? -11.620 0.780 -3.359 1.00 96.62 194 TYR A CA 1
ATOM 1493 C C . TYR A 1 194 ? -10.662 1.877 -2.889 1.00 96.62 194 TYR A C 1
ATOM 1495 O O . TYR A 1 194 ? -10.060 1.764 -1.821 1.00 96.62 194 TYR A O 1
ATOM 1503 N N . LEU A 1 195 ? -10.500 2.930 -3.690 1.00 94.00 195 LEU A N 1
ATOM 1504 C CA . LEU A 1 195 ? -9.588 4.043 -3.444 1.00 94.00 195 LEU A CA 1
ATOM 1505 C C . LEU A 1 195 ? -10.381 5.291 -3.066 1.00 94.00 195 LEU A C 1
ATOM 1507 O O . LEU A 1 195 ? -10.856 6.024 -3.936 1.00 94.00 195 LEU A O 1
ATOM 1511 N N . ARG A 1 196 ? -10.518 5.552 -1.764 1.00 90.69 196 ARG A N 1
ATOM 1512 C CA . ARG A 1 196 ? -11.198 6.747 -1.268 1.00 90.69 196 ARG A CA 1
ATOM 1513 C C . ARG A 1 196 ? -10.228 7.899 -1.077 1.00 90.69 196 ARG A C 1
ATOM 1515 O O . ARG A 1 196 ? -9.275 7.795 -0.306 1.00 90.69 196 ARG A O 1
ATOM 1522 N N . ASN A 1 197 ? -10.535 9.015 -1.730 1.00 83.69 197 ASN A N 1
ATOM 1523 C CA . ASN A 1 197 ? -9.783 10.261 -1.678 1.00 83.69 197 ASN A CA 1
ATOM 1524 C C . ASN A 1 197 ? -8.293 10.072 -2.008 1.00 83.69 197 ASN A C 1
ATOM 1526 O O . ASN A 1 197 ? -7.413 10.662 -1.389 1.00 83.69 197 ASN A O 1
ATOM 1530 N N . THR A 1 198 ? -8.009 9.175 -2.949 1.00 87.69 198 THR A N 1
ATOM 1531 C CA . THR A 1 198 ? -6.650 8.846 -3.353 1.00 87.69 198 THR A CA 1
ATOM 1532 C C . THR A 1 198 ? -6.631 8.215 -4.743 1.00 87.69 198 THR A C 1
ATOM 1534 O O . THR A 1 198 ? -7.680 8.032 -5.366 1.00 87.69 198 THR A O 1
ATOM 1537 N N . GLY A 1 199 ? -5.442 7.897 -5.248 1.00 87.69 199 GLY A N 1
ATOM 1538 C CA . GLY A 1 199 ? -5.277 7.390 -6.602 1.00 87.69 199 GLY A CA 1
ATOM 1539 C C . GLY A 1 199 ? -4.058 6.499 -6.785 1.00 87.69 199 GLY A C 1
ATOM 1540 O O . GLY A 1 199 ? -3.560 5.867 -5.856 1.00 87.69 199 GLY A O 1
ATOM 1541 N N . LEU A 1 200 ? -3.601 6.442 -8.025 1.00 90.12 200 LEU A N 1
ATOM 1542 C CA . LEU A 1 200 ? -2.415 5.715 -8.444 1.00 90.12 200 LEU A CA 1
ATOM 1543 C C . LEU A 1 200 ? -1.364 6.715 -8.909 1.00 90.12 200 LEU A C 1
ATOM 1545 O O . LEU A 1 200 ? -1.691 7.666 -9.611 1.00 90.12 200 LEU A O 1
ATOM 1549 N N . ILE A 1 201 ? -0.108 6.479 -8.559 1.00 87.62 201 ILE A N 1
ATOM 1550 C CA . ILE A 1 201 ? 1.032 7.280 -8.991 1.00 87.62 201 ILE A CA 1
ATOM 1551 C C . ILE A 1 201 ? 1.994 6.349 -9.715 1.00 87.62 201 ILE A C 1
ATOM 1553 O O . ILE A 1 201 ? 2.644 5.504 -9.105 1.00 87.62 201 ILE A O 1
ATOM 1557 N N . MET A 1 202 ? 2.072 6.496 -11.031 1.00 87.38 202 MET A N 1
ATOM 1558 C CA . MET A 1 202 ? 2.731 5.542 -11.916 1.00 87.38 202 MET A CA 1
ATOM 1559 C C . MET A 1 202 ? 3.846 6.252 -12.683 1.00 87.38 202 MET A C 1
ATOM 1561 O O . MET A 1 202 ? 3.597 6.896 -13.697 1.00 87.38 202 MET A O 1
ATOM 1565 N N . TYR A 1 203 ? 5.084 6.221 -12.192 1.00 86.38 203 TYR A N 1
ATOM 1566 C CA . TYR A 1 203 ? 6.180 7.044 -12.729 1.00 86.38 203 TYR A CA 1
ATOM 1567 C C . TYR A 1 203 ? 7.262 6.204 -13.384 1.00 86.38 203 TYR A C 1
ATOM 1569 O O . TYR A 1 203 ? 7.716 5.236 -12.796 1.00 86.38 203 TYR A O 1
ATOM 1577 N N . GLY A 1 204 ? 7.774 6.631 -14.539 1.00 85.38 204 GLY A N 1
ATOM 1578 C CA . GLY A 1 204 ? 8.978 6.049 -15.146 1.00 85.38 204 GLY A CA 1
ATOM 1579 C C . GLY A 1 204 ? 10.273 6.630 -14.566 1.00 85.38 204 GLY A C 1
ATOM 1580 O O . GLY A 1 204 ? 11.136 7.062 -15.323 1.00 85.38 204 GLY A O 1
ATOM 1581 N N . THR A 1 205 ? 10.415 6.758 -13.247 1.00 88.00 205 THR A N 1
ATOM 1582 C CA . THR A 1 205 ? 11.659 7.267 -12.630 1.00 88.00 205 THR A CA 1
ATOM 1583 C C . THR A 1 205 ? 12.745 6.185 -12.682 1.00 88.00 205 THR A C 1
ATOM 1585 O O . THR A 1 205 ? 12.423 5.063 -12.311 1.00 88.00 205 THR A O 1
ATOM 1588 N N . PRO A 1 206 ? 13.995 6.456 -13.112 1.00 91.12 206 PRO A N 1
ATOM 1589 C CA . PRO A 1 206 ? 15.049 5.440 -13.127 1.00 91.12 206 PRO A CA 1
ATOM 1590 C C . PRO A 1 206 ? 15.209 4.740 -11.771 1.00 91.12 206 PRO A C 1
ATOM 1592 O O . PRO A 1 206 ? 15.433 5.405 -10.762 1.00 91.12 206 PRO A O 1
ATOM 1595 N N . GLU A 1 207 ? 15.115 3.410 -11.753 1.00 93.44 207 GLU A N 1
ATOM 1596 C CA . GLU A 1 207 ? 15.325 2.591 -10.557 1.00 93.44 207 GLU A CA 1
ATOM 1597 C C . GLU A 1 207 ? 16.199 1.375 -10.873 1.00 93.44 207 GLU A C 1
ATOM 1599 O O . GLU A 1 207 ? 16.105 0.770 -11.939 1.00 93.44 207 GLU A O 1
ATOM 1604 N N . ILE A 1 208 ? 17.039 0.983 -9.916 1.00 93.81 208 ILE A N 1
ATOM 1605 C CA . ILE A 1 208 ? 17.945 -0.169 -10.051 1.00 93.81 208 ILE A CA 1
ATOM 1606 C C . ILE A 1 208 ? 17.207 -1.517 -10.025 1.00 93.81 208 ILE A C 1
ATOM 1608 O O . ILE A 1 208 ? 17.695 -2.496 -10.569 1.00 93.81 208 ILE A O 1
ATOM 1612 N N . GLY A 1 209 ? 16.005 -1.566 -9.437 1.00 93.31 209 GLY A N 1
ATOM 1613 C CA . GLY A 1 209 ? 15.234 -2.803 -9.245 1.00 93.31 209 GLY A CA 1
ATOM 1614 C C . GLY A 1 209 ? 14.723 -3.477 -10.523 1.00 93.31 209 GLY A C 1
ATOM 1615 O O . GLY A 1 209 ? 14.133 -4.551 -10.453 1.00 93.31 209 GLY A O 1
ATOM 1616 N N . LEU A 1 210 ? 14.924 -2.858 -11.688 1.00 93.62 210 LEU A N 1
ATOM 1617 C CA . LEU A 1 210 ? 14.593 -3.444 -12.990 1.00 93.62 210 LEU A CA 1
ATOM 1618 C C . LEU A 1 210 ? 15.789 -4.082 -13.706 1.00 93.62 210 LEU A C 1
ATOM 1620 O O . LEU A 1 210 ? 15.593 -4.736 -14.732 1.00 93.62 210 LEU A O 1
ATOM 1624 N N . ALA A 1 211 ? 17.001 -3.865 -13.196 1.00 92.50 211 ALA A N 1
ATOM 1625 C CA . ALA A 1 211 ? 18.223 -4.441 -13.730 1.00 92.50 211 ALA A CA 1
ATOM 1626 C C . ALA A 1 211 ? 18.406 -5.882 -13.243 1.00 92.50 211 ALA A C 1
ATOM 1628 O O . ALA A 1 211 ? 18.128 -6.199 -12.088 1.00 92.50 211 ALA A O 1
ATOM 1629 N N . GLU A 1 212 ? 18.922 -6.766 -14.086 1.00 90.19 212 GLU A N 1
ATOM 1630 C CA . GLU A 1 212 ? 19.278 -8.130 -13.679 1.00 90.19 212 GLU A CA 1
ATOM 1631 C C . GLU A 1 212 ? 20.715 -8.200 -13.140 1.00 90.19 212 GLU A C 1
ATOM 1633 O O . GLU A 1 212 ? 21.081 -9.137 -12.430 1.00 90.19 212 GLU A O 1
ATOM 1638 N N . THR A 1 213 ? 21.523 -7.174 -13.409 1.00 90.12 213 THR A N 1
ATOM 1639 C CA . THR A 1 213 ? 22.894 -7.024 -12.926 1.00 90.12 213 THR A CA 1
ATOM 1640 C C . THR A 1 213 ? 23.187 -5.590 -12.485 1.00 90.12 213 THR A C 1
ATOM 1642 O O . THR A 1 213 ? 22.638 -4.624 -13.009 1.00 90.12 213 THR A O 1
ATOM 1645 N N . GLN A 1 214 ? 24.152 -5.418 -11.578 1.00 89.00 214 GLN A N 1
ATOM 1646 C CA . GLN A 1 214 ? 24.602 -4.086 -11.149 1.00 89.00 214 GLN A CA 1
ATOM 1647 C C . GLN A 1 214 ? 25.126 -3.220 -12.316 1.00 89.00 214 GLN A C 1
ATOM 1649 O O . GLN A 1 214 ? 25.052 -1.994 -12.248 1.00 89.00 214 GLN A O 1
ATOM 1654 N N . ALA A 1 215 ? 25.665 -3.841 -13.373 1.00 91.06 215 ALA A N 1
ATOM 1655 C CA . ALA A 1 215 ? 26.275 -3.149 -14.510 1.00 91.06 215 ALA A CA 1
ATOM 1656 C C . ALA A 1 215 ? 25.253 -2.438 -15.412 1.00 91.06 215 ALA A C 1
ATOM 1658 O O . ALA A 1 215 ? 25.595 -1.441 -16.042 1.00 91.06 215 ALA A O 1
ATOM 1659 N N . GLU A 1 216 ? 24.009 -2.918 -15.457 1.00 92.88 216 GLU A N 1
ATOM 1660 C CA . GLU A 1 216 ? 22.936 -2.293 -16.242 1.00 92.88 216 GLU A CA 1
ATOM 1661 C C . GLU A 1 216 ? 22.479 -0.954 -15.642 1.00 92.88 216 GLU A C 1
ATOM 1663 O O . GLU A 1 216 ? 21.966 -0.096 -16.358 1.00 92.88 216 GLU A O 1
ATOM 1668 N N . GLY A 1 217 ? 22.712 -0.738 -14.342 1.00 92.12 217 GLY A N 1
ATOM 1669 C CA . GLY A 1 217 ? 22.380 0.511 -13.665 1.00 92.12 217 GLY A CA 1
ATOM 1670 C C . GLY A 1 217 ? 20.873 0.763 -13.534 1.00 92.12 217 GLY A C 1
ATOM 1671 O O . GLY A 1 217 ? 20.047 -0.139 -13.638 1.00 92.12 217 GLY A O 1
ATOM 1672 N N . ALA A 1 218 ? 20.502 2.006 -13.223 1.00 93.00 218 ALA A N 1
ATOM 1673 C CA . ALA A 1 218 ? 19.104 2.373 -13.013 1.00 93.00 218 ALA A CA 1
ATOM 1674 C C . ALA A 1 218 ? 18.340 2.452 -14.343 1.00 93.00 218 ALA A C 1
ATOM 1676 O O . ALA A 1 218 ? 18.723 3.199 -15.244 1.00 93.00 218 ALA A O 1
ATOM 1677 N N . ILE A 1 219 ? 17.215 1.743 -14.431 1.00 92.12 219 ILE A N 1
ATOM 1678 C CA . ILE A 1 219 ? 16.372 1.680 -15.626 1.00 92.12 219 ILE A CA 1
ATOM 1679 C C . ILE A 1 219 ? 15.083 2.457 -15.365 1.00 92.12 219 ILE A C 1
ATOM 1681 O O . ILE A 1 219 ? 14.412 2.284 -14.347 1.00 92.12 219 ILE A O 1
ATOM 1685 N N . SER A 1 220 ? 14.743 3.344 -16.295 1.00 92.00 220 SER A N 1
ATOM 1686 C CA . SER A 1 220 ? 13.475 4.071 -16.323 1.00 92.00 220 SER A CA 1
ATOM 1687 C C . SER A 1 220 ? 12.524 3.314 -17.235 1.00 92.00 220 SER A C 1
ATOM 1689 O O . SER A 1 220 ? 12.684 3.373 -18.449 1.00 92.00 220 SER A O 1
ATOM 1691 N N . GLU A 1 221 ? 11.566 2.590 -16.659 1.00 90.88 221 GLU A N 1
ATOM 1692 C CA . GLU A 1 221 ? 10.579 1.811 -17.411 1.00 90.88 221 GLU A CA 1
ATOM 1693 C C . GLU A 1 221 ? 9.338 1.548 -16.559 1.00 90.88 221 GLU A C 1
ATOM 1695 O O . GLU A 1 221 ? 9.453 1.135 -15.411 1.00 90.88 221 GLU A O 1
ATOM 1700 N N . LEU A 1 222 ? 8.147 1.742 -17.125 1.00 89.88 222 LEU A N 1
ATOM 1701 C CA . LEU A 1 222 ? 6.895 1.258 -16.548 1.00 89.88 222 LEU A CA 1
ATOM 1702 C C . LEU A 1 222 ? 6.088 0.525 -17.625 1.00 89.88 222 LEU A C 1
ATOM 1704 O O . LEU A 1 222 ? 5.424 1.158 -18.447 1.00 89.88 222 LEU A O 1
ATOM 1708 N N . SER A 1 223 ? 6.131 -0.801 -17.627 1.00 91.44 223 SER A N 1
ATOM 1709 C CA . SER A 1 223 ? 5.589 -1.611 -18.718 1.00 91.44 223 SER A CA 1
ATOM 1710 C C . SER A 1 223 ? 4.644 -2.711 -18.247 1.00 91.44 223 SER A C 1
ATOM 1712 O O . SER A 1 223 ? 4.697 -3.159 -17.099 1.00 91.44 223 SER A O 1
ATOM 1714 N N . ASN A 1 224 ? 3.773 -3.145 -19.163 1.00 95.12 224 ASN A N 1
ATOM 1715 C CA . ASN A 1 224 ? 2.864 -4.280 -18.989 1.00 95.12 224 ASN A CA 1
ATOM 1716 C C . ASN A 1 224 ? 2.027 -4.150 -17.711 1.00 95.12 224 ASN A C 1
ATOM 1718 O O . ASN A 1 224 ? 2.169 -4.929 -16.770 1.00 95.12 224 ASN A O 1
ATOM 1722 N N . TRP A 1 225 ? 1.178 -3.132 -17.645 1.00 93.88 225 TRP A N 1
ATOM 1723 C CA . TRP A 1 225 ? 0.358 -2.895 -16.463 1.00 93.88 225 TRP A CA 1
ATOM 1724 C C . TRP A 1 225 ? -1.131 -2.957 -16.781 1.00 93.88 225 TRP A C 1
ATOM 1726 O O . TRP A 1 225 ? -1.574 -2.568 -17.860 1.00 93.88 225 TRP A O 1
ATOM 1736 N N . LEU A 1 226 ? -1.909 -3.432 -15.814 1.00 95.44 226 LEU A N 1
ATOM 1737 C CA . LEU A 1 226 ? -3.358 -3.533 -15.865 1.00 95.44 226 LEU A CA 1
ATOM 1738 C C . LEU A 1 226 ? -3.947 -2.822 -14.651 1.00 95.44 226 LEU A C 1
ATOM 1740 O O . LEU A 1 226 ? -3.693 -3.211 -13.516 1.00 95.44 226 LEU A O 1
ATOM 1744 N N . VAL A 1 227 ? -4.776 -1.812 -14.891 1.00 95.06 227 VAL A N 1
ATOM 1745 C CA . VAL A 1 227 ? -5.595 -1.151 -13.875 1.00 95.06 227 VAL A CA 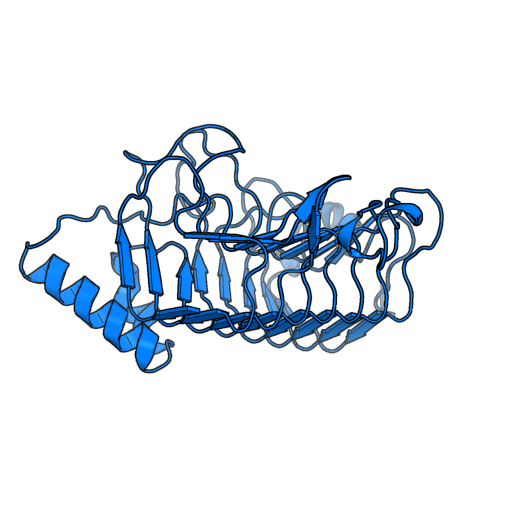1
ATOM 1746 C C . VAL A 1 227 ? -7.055 -1.361 -14.247 1.00 95.06 227 VAL A C 1
ATOM 1748 O O . VAL A 1 227 ? -7.554 -0.720 -15.176 1.00 95.06 227 VAL A O 1
ATOM 1751 N N . ALA A 1 228 ? -7.746 -2.262 -13.550 1.00 95.69 228 ALA A N 1
ATOM 1752 C CA . ALA A 1 228 ? -9.104 -2.636 -13.934 1.00 95.69 228 ALA A CA 1
ATOM 1753 C C . ALA A 1 228 ? -10.085 -2.805 -12.778 1.00 95.69 228 ALA A C 1
ATOM 1755 O O . ALA A 1 228 ? -9.735 -3.321 -11.722 1.00 95.69 228 ALA A O 1
ATOM 1756 N N . ASN A 1 229 ? -11.347 -2.434 -13.011 1.00 96.88 229 ASN A N 1
ATOM 1757 C CA . ASN A 1 229 ? -12.458 -2.646 -12.073 1.00 96.88 229 ASN A CA 1
ATOM 1758 C C . ASN A 1 229 ? -12.247 -2.017 -10.679 1.00 96.88 229 ASN A C 1
ATOM 1760 O O . ASN A 1 229 ? -12.824 -2.476 -9.696 1.00 96.88 229 ASN A O 1
ATOM 1764 N N . ASN A 1 230 ? -11.404 -0.991 -10.557 1.00 96.94 230 ASN A N 1
ATOM 1765 C CA . ASN A 1 230 ? -11.237 -0.267 -9.299 1.00 96.94 230 ASN A CA 1
ATOM 1766 C C . ASN A 1 230 ? -12.340 0.786 -9.146 1.00 96.94 230 ASN A C 1
ATOM 1768 O O . ASN A 1 230 ? -12.837 1.318 -10.139 1.00 96.94 230 ASN A O 1
ATOM 1772 N N . ILE A 1 231 ? -12.682 1.125 -7.905 1.00 94.94 231 ILE A N 1
ATOM 1773 C CA . ILE A 1 231 ? -13.557 2.251 -7.578 1.00 94.94 231 ILE A CA 1
ATOM 1774 C C . ILE A 1 231 ? -12.685 3.374 -7.030 1.00 94.94 231 ILE A C 1
ATOM 1776 O O . ILE A 1 231 ? -12.048 3.218 -5.992 1.00 94.94 231 ILE A O 1
ATOM 1780 N N . PHE A 1 232 ? -12.683 4.512 -7.709 1.00 90.94 232 PHE A N 1
ATOM 1781 C CA . PHE A 1 232 ? -12.098 5.750 -7.226 1.00 90.94 232 PHE A CA 1
ATOM 1782 C C . PHE A 1 232 ? -13.215 6.627 -6.653 1.00 90.94 232 PHE A C 1
ATOM 1784 O O . PHE A 1 232 ? -14.067 7.121 -7.392 1.00 90.94 232 PHE A O 1
ATOM 1791 N N . ASP A 1 233 ? -13.232 6.793 -5.333 1.00 89.56 233 ASP A N 1
ATOM 1792 C CA . ASP A 1 233 ? -14.247 7.555 -4.604 1.00 89.56 233 ASP A CA 1
ATOM 1793 C C . ASP A 1 233 ? -13.691 8.901 -4.156 1.00 89.56 233 ASP A C 1
ATOM 1795 O O . ASP A 1 233 ? -12.816 8.968 -3.291 1.00 89.56 233 ASP A O 1
ATOM 1799 N N . TRP A 1 234 ? -14.194 9.989 -4.735 1.00 85.06 234 TRP A N 1
ATOM 1800 C CA . TRP A 1 234 ? -13.739 11.322 -4.369 1.00 85.06 234 TRP A CA 1
ATOM 1801 C C . TRP A 1 234 ? -14.497 11.900 -3.172 1.00 85.06 234 TRP A C 1
ATOM 1803 O O . TRP A 1 234 ? -15.726 11.899 -3.117 1.00 85.06 234 TRP A O 1
ATOM 1813 N N . LYS A 1 235 ? -13.764 12.540 -2.260 1.00 79.50 235 LYS A N 1
ATOM 1814 C CA . LYS A 1 235 ? -14.324 13.396 -1.212 1.00 79.50 235 LYS A CA 1
ATOM 1815 C C . LYS A 1 235 ? -13.485 14.665 -1.134 1.00 79.50 235 LYS A C 1
ATOM 1817 O O . LYS A 1 235 ? -12.267 14.576 -1.175 1.00 79.50 235 LYS A O 1
ATOM 1822 N N . TYR A 1 236 ? -14.110 15.835 -0.996 1.00 72.31 236 TYR A N 1
ATOM 1823 C CA . TYR A 1 236 ? -13.334 17.053 -0.778 1.00 72.31 236 TYR A CA 1
ATOM 1824 C C . TYR A 1 236 ? -12.572 16.944 0.538 1.00 72.31 236 TYR A C 1
ATOM 1826 O O . TYR A 1 236 ? -13.186 16.785 1.597 1.00 72.31 236 TYR A O 1
ATOM 1834 N N . TRP A 1 237 ? -11.249 17.017 0.459 1.00 71.50 237 TRP A N 1
ATOM 1835 C CA . TRP A 1 237 ? -10.382 16.949 1.620 1.00 71.50 237 TRP A CA 1
ATOM 1836 C C . TRP A 1 237 ? -9.020 17.572 1.303 1.00 71.50 237 TRP A C 1
ATOM 1838 O O . TRP A 1 237 ? -8.529 17.450 0.181 1.00 71.50 237 TRP A O 1
ATOM 1848 N N . ASP A 1 238 ? -8.420 18.246 2.286 1.00 66.94 238 ASP A N 1
ATOM 1849 C CA . ASP A 1 238 ? -7.061 18.813 2.208 1.00 66.94 238 ASP A CA 1
ATOM 1850 C C . ASP A 1 238 ? -6.811 19.766 1.013 1.00 66.94 238 ASP A C 1
ATOM 1852 O O . ASP A 1 238 ? -5.704 19.886 0.499 1.00 66.94 238 ASP A O 1
ATOM 1856 N N . ASN A 1 239 ? -7.858 20.454 0.533 1.00 67.06 239 ASN A N 1
ATOM 1857 C CA . ASN A 1 239 ? -7.809 21.400 -0.596 1.00 67.06 239 ASN A CA 1
ATOM 1858 C C . ASN A 1 239 ? -7.255 20.832 -1.922 1.00 67.06 239 ASN A C 1
ATOM 1860 O O . ASN A 1 239 ? -6.918 21.601 -2.830 1.00 67.06 239 ASN A O 1
ATOM 1864 N N . GLN A 1 240 ? -7.196 19.507 -2.067 1.00 72.62 240 GLN A N 1
ATOM 1865 C CA . GLN A 1 240 ? -6.720 18.847 -3.277 1.00 72.62 240 GLN A CA 1
ATOM 1866 C C . GLN A 1 240 ? -7.871 18.316 -4.136 1.00 72.62 240 GLN A C 1
ATOM 1868 O O . GLN A 1 240 ? -8.921 17.891 -3.650 1.00 72.62 240 GLN A O 1
ATOM 1873 N N . TYR A 1 241 ? -7.652 18.332 -5.449 1.00 71.94 241 TYR A N 1
ATOM 1874 C CA . TYR A 1 241 ? -8.636 17.945 -6.457 1.00 71.94 241 TYR A CA 1
ATOM 1875 C C . TYR A 1 241 ? -8.020 16.940 -7.433 1.00 71.94 241 TYR A C 1
ATOM 1877 O O . TYR A 1 241 ? -7.926 17.219 -8.624 1.00 71.94 241 TYR A O 1
ATOM 1885 N N . ALA A 1 242 ? -7.587 15.785 -6.924 1.00 72.75 242 ALA A N 1
ATOM 1886 C CA . ALA A 1 242 ? -7.116 14.670 -7.744 1.00 72.75 242 ALA A CA 1
ATOM 1887 C C . ALA A 1 242 ? -8.078 13.468 -7.650 1.00 72.75 242 ALA A C 1
ATOM 1889 O O . ALA A 1 242 ? -8.918 13.386 -6.754 1.00 72.75 242 ALA A O 1
ATOM 1890 N N . ILE A 1 243 ? -8.030 12.568 -8.630 1.00 75.81 243 ILE A N 1
ATOM 1891 C CA . ILE A 1 243 ? -8.659 11.239 -8.601 1.00 75.81 243 ILE A CA 1
ATOM 1892 C C . ILE A 1 243 ? -8.066 10.408 -9.745 1.00 75.81 243 ILE A C 1
ATOM 1894 O O . ILE A 1 243 ? -7.630 10.962 -10.753 1.00 75.81 243 ILE A O 1
ATOM 1898 N N . GLY A 1 244 ? -8.073 9.082 -9.628 1.00 78.62 244 GLY A N 1
ATOM 1899 C CA . GLY A 1 244 ? -7.644 8.205 -10.714 1.00 78.62 244 GLY A CA 1
ATOM 1900 C C . GLY A 1 244 ? -6.147 7.950 -10.687 1.00 78.62 244 GLY A C 1
ATOM 1901 O O . GLY A 1 244 ? -5.626 7.463 -9.688 1.00 78.62 244 GLY A O 1
ATOM 1902 N N . MET A 1 245 ? -5.463 8.224 -11.796 1.00 80.19 245 MET A N 1
ATOM 1903 C CA . MET A 1 245 ? -4.054 7.885 -11.974 1.00 80.19 245 MET A CA 1
ATOM 1904 C C . MET A 1 245 ? -3.245 9.090 -12.448 1.00 80.19 245 MET A C 1
ATOM 1906 O O . MET A 1 245 ? -3.512 9.656 -13.508 1.00 80.19 245 MET A O 1
ATOM 1910 N N . GLU A 1 246 ? -2.213 9.426 -11.684 1.00 78.81 246 GLU A N 1
ATOM 1911 C CA . GLU A 1 246 ? -1.141 10.320 -12.086 1.00 78.81 246 GLU A CA 1
ATOM 1912 C C . GLU A 1 246 ? -0.041 9.521 -12.790 1.00 78.81 246 GLU A C 1
ATOM 1914 O O . GLU A 1 246 ? 0.379 8.451 -12.338 1.00 78.81 246 GLU A O 1
ATOM 1919 N N . TYR A 1 247 ? 0.441 10.059 -13.905 1.00 73.75 247 TYR A N 1
ATOM 1920 C CA . TYR A 1 247 ? 1.517 9.474 -14.686 1.00 73.75 247 TYR A CA 1
ATOM 1921 C C . TYR A 1 247 ? 2.567 10.549 -15.008 1.00 73.75 247 TYR A C 1
ATOM 1923 O O . TYR A 1 247 ? 2.219 11.682 -15.333 1.00 73.75 247 TYR A O 1
ATOM 1931 N N . ASN A 1 248 ? 3.857 10.211 -14.903 1.00 68.44 248 ASN A N 1
ATOM 1932 C CA . ASN A 1 248 ? 4.955 11.160 -15.117 1.00 68.44 248 ASN A CA 1
ATOM 1933 C C . ASN A 1 248 ? 6.047 10.586 -16.034 1.00 68.44 248 ASN A C 1
ATOM 1935 O O . ASN A 1 248 ? 6.547 9.473 -15.824 1.00 68.44 248 ASN A O 1
ATOM 1939 N N . ARG A 1 249 ? 6.451 11.401 -17.019 1.00 63.19 249 ARG A N 1
ATOM 1940 C CA . ARG A 1 249 ? 7.604 11.185 -17.905 1.00 63.19 249 ARG A CA 1
ATOM 1941 C C . ARG A 1 249 ? 8.852 11.838 -17.313 1.00 63.19 249 ARG A C 1
ATOM 1943 O O . ARG A 1 249 ? 9.238 12.929 -17.722 1.00 63.19 249 ARG A O 1
ATOM 1950 N N . HIS A 1 250 ? 9.497 11.166 -16.364 1.00 62.66 250 HIS A N 1
ATOM 1951 C CA . HIS A 1 250 ? 10.636 11.751 -15.648 1.00 62.66 250 HIS A CA 1
ATOM 1952 C C . HIS A 1 250 ? 11.832 12.081 -16.563 1.00 62.66 250 HIS A C 1
ATOM 1954 O O . HIS A 1 250 ? 12.527 13.066 -16.342 1.00 62.66 250 HIS A O 1
ATOM 1960 N N . THR A 1 251 ? 12.068 11.277 -17.601 1.00 59.47 251 THR A N 1
ATOM 1961 C CA . THR A 1 251 ? 13.220 11.400 -18.514 1.00 59.47 251 THR A CA 1
ATOM 1962 C C . THR A 1 251 ? 12.900 12.141 -19.816 1.00 59.47 251 THR A C 1
ATOM 1964 O O . THR A 1 251 ? 13.751 12.217 -20.695 1.00 59.47 251 THR A O 1
ATOM 1967 N N . GLY A 1 252 ? 11.670 12.636 -19.996 1.00 63.81 252 GLY A N 1
ATOM 1968 C CA . GLY A 1 252 ? 11.200 13.188 -21.275 1.00 63.81 252 GLY A CA 1
ATOM 1969 C C . GLY A 1 252 ? 10.949 12.143 -22.378 1.00 63.81 252 GLY A C 1
ATOM 1970 O O . GLY A 1 252 ? 10.274 12.458 -23.355 1.00 63.81 252 GLY A O 1
ATOM 1971 N N . ASN A 1 253 ? 11.402 10.896 -22.199 1.00 63.66 253 ASN A N 1
ATOM 1972 C CA . ASN A 1 253 ? 11.160 9.773 -23.106 1.00 63.66 253 ASN A CA 1
ATOM 1973 C C . ASN A 1 253 ? 9.919 8.961 -22.695 1.00 63.66 253 ASN A C 1
ATOM 1975 O O . ASN A 1 253 ? 9.602 8.821 -21.510 1.00 63.66 253 ASN A O 1
ATOM 1979 N N . ASN A 1 254 ? 9.231 8.380 -23.685 1.00 65.06 254 ASN A N 1
ATOM 1980 C CA . ASN A 1 254 ? 8.116 7.454 -23.462 1.00 65.06 254 ASN A CA 1
ATOM 1981 C C . ASN A 1 254 ? 8.632 6.087 -23.013 1.00 65.06 254 ASN A C 1
ATOM 1983 O O . ASN A 1 254 ? 8.687 5.143 -23.791 1.00 65.06 254 ASN A O 1
ATOM 1987 N N . ASN A 1 255 ? 8.961 5.974 -21.733 1.00 77.75 255 ASN A N 1
ATOM 1988 C CA . ASN A 1 255 ? 9.391 4.714 -21.130 1.00 77.75 255 ASN A CA 1
ATOM 1989 C C . ASN A 1 255 ? 8.221 3.923 -20.532 1.00 77.75 255 ASN A C 1
ATOM 1991 O O . ASN A 1 255 ? 8.410 3.084 -19.655 1.00 77.75 255 ASN A O 1
ATOM 1995 N N . VAL A 1 256 ? 6.998 4.243 -20.968 1.00 78.81 256 VAL A N 1
ATOM 1996 C CA . VAL A 1 256 ? 5.758 3.682 -20.435 1.00 78.81 256 VAL A CA 1
ATOM 1997 C C . VAL A 1 256 ? 4.875 3.201 -21.559 1.00 78.81 256 VAL A C 1
ATOM 1999 O O . VAL A 1 256 ? 4.505 3.976 -22.439 1.00 78.81 256 VAL A O 1
ATOM 2002 N N . PHE A 1 257 ? 4.582 1.907 -21.538 1.00 84.25 257 PHE A N 1
ATOM 2003 C CA . PHE A 1 257 ? 3.987 1.201 -22.665 1.00 84.25 257 PHE A CA 1
ATOM 2004 C C . PHE A 1 257 ? 3.258 -0.066 -22.207 1.00 84.25 257 PHE A C 1
ATOM 2006 O O . PHE A 1 257 ? 3.449 -0.545 -21.090 1.00 84.25 257 PHE A O 1
ATOM 2013 N N . ASN A 1 258 ? 2.400 -0.601 -23.080 1.00 88.56 258 ASN A N 1
ATOM 2014 C CA . ASN A 1 258 ? 1.588 -1.802 -22.836 1.00 88.56 258 ASN A CA 1
ATOM 2015 C C . ASN A 1 258 ? 0.712 -1.709 -21.574 1.00 88.56 258 ASN A C 1
ATOM 2017 O O . ASN A 1 258 ? 0.581 -2.660 -20.807 1.00 88.56 258 ASN A O 1
ATOM 2021 N N . GLY A 1 259 ? 0.147 -0.526 -21.350 1.00 88.56 259 GLY A N 1
ATOM 2022 C CA . GLY A 1 259 ? -0.762 -0.251 -20.251 1.00 88.56 259 GLY A CA 1
ATOM 2023 C C . GLY A 1 259 ? -2.223 -0.427 -20.632 1.00 88.56 259 GLY A C 1
ATOM 2024 O O . GLY A 1 259 ? -2.640 0.033 -21.694 1.00 88.56 259 GLY A O 1
ATOM 2025 N N . VAL A 1 260 ? -3.009 -1.030 -19.745 1.00 89.06 260 VAL A N 1
ATOM 2026 C CA . VAL A 1 260 ? -4.455 -1.212 -19.898 1.00 89.06 260 VAL A CA 1
ATOM 2027 C C . VAL A 1 260 ? -5.168 -0.577 -18.707 1.00 89.06 260 VAL A C 1
ATOM 2029 O O . VAL A 1 260 ? -4.946 -0.968 -17.564 1.00 89.06 260 VAL A O 1
ATOM 2032 N N . PHE A 1 261 ? -6.049 0.391 -18.970 1.00 88.81 261 PHE A N 1
ATOM 2033 C CA . PHE A 1 261 ? -6.896 1.039 -17.963 1.00 88.81 261 PHE A CA 1
ATOM 2034 C C . PHE A 1 261 ? -8.368 0.858 -18.351 1.00 88.81 261 PHE A C 1
ATOM 2036 O O . PHE A 1 261 ? -8.844 1.540 -19.256 1.00 88.81 261 PHE A O 1
ATOM 2043 N N . ILE A 1 262 ? -9.087 -0.076 -17.718 1.00 88.19 262 ILE A N 1
ATOM 2044 C CA . ILE A 1 262 ? -10.440 -0.468 -18.162 1.00 88.19 262 ILE A CA 1
ATOM 2045 C C . ILE A 1 262 ? -11.423 -0.623 -17.004 1.00 88.19 262 ILE A C 1
ATOM 2047 O O . ILE A 1 262 ? -11.052 -1.045 -15.915 1.00 88.19 262 ILE A O 1
ATOM 2051 N N . ASN A 1 263 ? -12.701 -0.328 -17.248 1.00 92.44 263 ASN A N 1
ATOM 2052 C CA . ASN A 1 263 ? -13.811 -0.603 -16.322 1.00 92.44 263 ASN A CA 1
ATOM 2053 C C . ASN A 1 263 ? -13.646 -0.036 -14.897 1.00 92.44 263 ASN A C 1
ATOM 2055 O O . ASN A 1 263 ? -14.285 -0.508 -13.959 1.00 92.44 263 ASN A O 1
ATOM 2059 N N . ASN A 1 264 ? -12.793 0.973 -14.712 1.00 90.12 264 ASN A N 1
ATOM 2060 C CA . ASN A 1 264 ? -12.669 1.661 -13.435 1.00 90.12 264 ASN A CA 1
ATOM 2061 C C . ASN A 1 264 ? -13.849 2.621 -13.252 1.00 90.12 264 ASN A C 1
ATOM 2063 O O . ASN A 1 264 ? -14.234 3.332 -14.181 1.00 90.12 264 ASN A O 1
ATOM 2067 N N . GLN A 1 265 ? -14.409 2.646 -12.049 1.00 91.00 265 GLN A N 1
ATOM 2068 C CA . GLN A 1 265 ? -15.534 3.495 -11.689 1.00 91.00 265 GLN A CA 1
ATOM 2069 C C . GLN A 1 265 ? -15.039 4.725 -10.938 1.00 91.00 265 GLN A C 1
ATOM 2071 O O . GLN A 1 265 ? -14.184 4.626 -10.063 1.00 91.00 265 GLN A O 1
ATOM 2076 N N . PHE A 1 266 ? -15.612 5.880 -11.255 1.00 87.62 266 PHE A N 1
ATOM 2077 C CA . PHE A 1 266 ? -15.348 7.132 -10.560 1.00 87.62 266 PHE A CA 1
ATOM 2078 C C . PHE A 1 266 ? -16.640 7.568 -9.892 1.00 87.62 266 PHE A C 1
ATOM 2080 O O . PHE A 1 266 ? -17.605 7.924 -10.567 1.00 87.62 266 PHE A O 1
ATOM 2087 N N . VAL A 1 267 ? -16.674 7.526 -8.567 1.00 88.19 267 VAL A N 1
ATOM 2088 C CA . VAL A 1 267 ? -17.839 7.946 -7.787 1.00 88.19 267 VAL A CA 1
ATOM 2089 C C . VAL A 1 267 ? -17.541 9.274 -7.108 1.00 88.19 267 VAL A C 1
ATOM 2091 O O . VAL A 1 267 ? -16.390 9.609 -6.826 1.00 88.19 267 VAL A O 1
ATOM 2094 N N . ASN A 1 268 ? -18.584 10.083 -6.919 1.00 86.06 268 ASN A N 1
ATOM 2095 C CA . ASN A 1 268 ? -18.506 11.406 -6.291 1.00 86.06 268 ASN A CA 1
ATOM 2096 C C . ASN A 1 268 ? -17.583 12.437 -6.984 1.00 86.06 268 ASN A C 1
ATOM 2098 O O . ASN A 1 268 ? -17.453 13.558 -6.497 1.00 86.06 268 ASN A O 1
ATOM 2102 N N . TYR A 1 269 ? -17.012 12.136 -8.157 1.00 78.69 269 TYR A N 1
ATOM 2103 C CA . TYR A 1 269 ? -16.148 13.057 -8.916 1.00 78.69 269 TYR A CA 1
ATOM 2104 C C . TYR A 1 269 ? -16.857 14.359 -9.334 1.00 78.69 269 TYR A C 1
ATOM 2106 O O . TYR A 1 269 ? -16.223 15.400 -9.509 1.00 78.69 269 TYR A O 1
ATOM 2114 N N . HIS A 1 270 ? -18.188 14.332 -9.458 1.00 78.00 270 HIS A N 1
ATOM 2115 C CA . HIS A 1 270 ? -19.001 15.522 -9.714 1.00 78.00 270 HIS A CA 1
ATOM 2116 C C . HIS A 1 270 ? -18.917 16.566 -8.596 1.00 78.00 270 HIS A C 1
ATOM 2118 O O . HIS A 1 270 ? -19.188 17.740 -8.837 1.00 78.00 270 HIS A O 1
ATOM 2124 N N . ASN A 1 271 ? -18.498 16.183 -7.394 1.00 80.12 271 ASN A N 1
ATOM 2125 C CA . ASN A 1 271 ? -18.332 17.129 -6.297 1.00 80.12 271 ASN A CA 1
ATOM 2126 C C . ASN A 1 271 ? -17.049 17.977 -6.454 1.00 80.12 271 ASN A C 1
ATOM 2128 O O . ASN A 1 271 ? -16.869 18.961 -5.741 1.00 80.12 271 ASN A O 1
ATOM 2132 N N . ILE A 1 272 ? -16.180 17.651 -7.419 1.00 76.38 272 ILE A N 1
ATOM 2133 C CA . ILE A 1 272 ? -15.029 18.482 -7.784 1.00 76.38 272 ILE A CA 1
ATOM 2134 C C . ILE A 1 272 ? -15.525 19.693 -8.590 1.00 76.38 272 ILE A C 1
ATOM 2136 O O . ILE A 1 272 ? -16.236 19.492 -9.583 1.00 76.38 272 ILE A O 1
ATOM 2140 N N . PRO A 1 273 ? -15.146 20.939 -8.241 1.00 79.44 273 PRO A N 1
ATOM 2141 C CA . PRO A 1 273 ? -15.493 22.126 -9.017 1.00 79.44 273 PRO A CA 1
ATOM 2142 C C . PRO A 1 273 ? -15.064 21.997 -10.482 1.00 79.44 273 PRO A C 1
ATOM 2144 O O . PRO A 1 273 ? -13.947 21.575 -10.778 1.00 79.44 273 PRO A O 1
ATOM 2147 N N . GLN A 1 274 ? -15.937 22.378 -11.419 1.00 77.06 274 GLN A N 1
ATOM 2148 C CA . GLN A 1 274 ? -15.726 22.165 -12.859 1.00 77.06 274 GLN A CA 1
ATOM 2149 C C . GLN A 1 274 ? -14.409 22.769 -13.378 1.00 77.06 274 GLN A C 1
ATOM 2151 O O . GLN A 1 274 ? -13.725 22.153 -14.193 1.00 77.06 274 GLN A O 1
ATOM 2156 N N . ASN A 1 275 ? -14.013 23.939 -12.873 1.00 77.38 275 ASN A N 1
ATOM 2157 C CA . ASN A 1 275 ? -12.750 24.600 -13.216 1.00 77.38 275 ASN A CA 1
ATOM 2158 C C . ASN A 1 275 ? -11.501 23.860 -12.699 1.00 77.38 275 ASN A C 1
ATOM 2160 O O . ASN A 1 275 ? -10.409 24.111 -13.198 1.00 77.38 275 ASN A O 1
ATOM 2164 N N . ARG A 1 276 ? -11.655 22.945 -11.735 1.00 71.62 276 ARG A N 1
ATOM 2165 C CA . ARG A 1 276 ? -10.589 22.101 -11.168 1.00 71.62 276 ARG A CA 1
ATOM 2166 C C . ARG A 1 276 ? -10.562 20.698 -11.776 1.00 71.62 276 ARG A C 1
ATOM 2168 O O . ARG A 1 276 ? -9.580 19.988 -11.620 1.00 71.62 276 ARG A O 1
ATOM 2175 N N . ARG A 1 277 ? -11.590 20.307 -12.541 1.00 66.69 277 ARG A N 1
ATOM 2176 C CA . ARG A 1 277 ? -11.649 18.980 -13.181 1.00 66.69 277 ARG A CA 1
ATOM 2177 C C . ARG A 1 277 ? -10.662 18.776 -14.334 1.00 66.69 277 ARG A C 1
ATOM 2179 O O . ARG A 1 277 ? -10.460 17.647 -14.761 1.00 66.69 277 ARG A O 1
ATOM 2186 N N . ARG A 1 278 ? -10.051 19.847 -14.850 1.00 53.38 278 ARG A N 1
ATOM 2187 C CA . ARG A 1 278 ? -9.147 19.801 -16.016 1.00 53.38 278 ARG A CA 1
ATOM 2188 C C . ARG A 1 278 ? -7.849 19.019 -15.767 1.00 53.38 278 ARG A C 1
ATOM 2190 O O . ARG A 1 278 ? -7.218 18.608 -16.732 1.00 53.38 278 ARG A O 1
ATOM 2197 N N . GLU A 1 279 ? -7.488 18.792 -14.505 1.00 48.75 279 GLU A N 1
ATOM 2198 C CA . GLU A 1 279 ? -6.296 18.037 -14.087 1.00 48.75 279 GLU A CA 1
ATOM 2199 C C . GLU A 1 279 ? -6.611 16.569 -13.724 1.00 48.75 279 GLU A C 1
ATOM 2201 O O . GLU A 1 279 ? -5.700 15.788 -13.475 1.00 48.75 279 GLU A O 1
ATOM 2206 N N . LEU A 1 280 ? -7.892 16.165 -13.730 1.00 50.41 280 LEU A N 1
ATOM 2207 C CA . LEU A 1 280 ? -8.359 14.853 -13.240 1.00 50.41 280 LEU A CA 1
ATOM 2208 C C . LEU A 1 280 ? -8.218 13.694 -14.233 1.00 50.41 280 LEU A C 1
ATOM 2210 O O . LEU A 1 280 ? -8.614 12.570 -13.931 1.00 50.41 280 LEU A O 1
ATOM 2214 N N . LEU A 1 281 ? -7.722 13.947 -15.437 1.00 50.75 281 LEU A N 1
ATOM 2215 C CA . LEU A 1 281 ? -7.685 12.949 -16.496 1.00 50.75 281 LEU A CA 1
ATOM 2216 C C . LEU A 1 281 ? -6.235 12.656 -16.835 1.00 50.75 281 LEU A C 1
ATOM 2218 O O . LEU A 1 281 ? -5.619 13.410 -17.578 1.00 50.75 281 LEU A O 1
ATOM 2222 N N . ILE A 1 282 ? -5.725 11.576 -16.240 1.00 51.47 282 ILE A N 1
ATOM 2223 C CA . ILE A 1 282 ? -4.561 10.797 -16.673 1.00 51.47 282 ILE A CA 1
ATOM 2224 C C . ILE A 1 282 ? -3.481 11.667 -17.335 1.00 51.47 282 ILE A C 1
ATOM 2226 O O . ILE A 1 282 ? -3.437 11.809 -18.552 1.00 51.47 282 ILE A O 1
ATOM 2230 N N . ALA A 1 283 ? -2.598 12.208 -16.496 1.00 38.47 283 ALA A N 1
ATOM 2231 C CA . ALA A 1 283 ? -1.376 12.933 -16.841 1.00 38.47 283 ALA A CA 1
ATOM 2232 C C . ALA A 1 283 ? -1.483 14.095 -17.843 1.00 38.47 283 ALA A C 1
ATOM 2234 O O . ALA A 1 283 ? -1.720 13.941 -19.047 1.00 38.47 283 ALA A O 1
ATOM 2235 N N . SER A 1 284 ? -1.053 15.266 -17.371 1.00 35.03 284 SER A N 1
ATOM 2236 C CA . SER A 1 284 ? -0.400 16.234 -18.244 1.00 35.03 284 SER A CA 1
ATOM 2237 C C . SER A 1 284 ? 0.733 15.522 -19.006 1.00 35.03 284 SER A C 1
ATOM 2239 O O . SER A 1 284 ? 1.672 14.986 -18.423 1.00 35.03 284 SER A O 1
ATOM 2241 N N . GLY A 1 285 ? 0.609 15.441 -20.333 1.00 43.97 285 GLY A N 1
ATOM 2242 C CA . GLY A 1 285 ? 1.609 14.796 -21.192 1.00 43.97 285 GLY A CA 1
ATOM 2243 C C . GLY A 1 285 ? 1.154 13.550 -21.955 1.00 43.97 285 GLY A C 1
ATOM 2244 O O . GLY A 1 285 ? 1.964 13.013 -22.704 1.00 43.97 285 GLY A O 1
ATOM 2245 N N . GLY A 1 286 ? -0.112 13.123 -21.858 1.00 37.97 286 GLY A N 1
ATOM 2246 C CA . GLY A 1 286 ? -0.711 12.210 -22.848 1.00 37.97 286 GLY A CA 1
ATOM 2247 C C . GLY A 1 286 ? -1.252 10.886 -22.312 1.00 37.97 286 GLY A C 1
ATOM 2248 O O . GLY A 1 286 ? -0.946 9.841 -22.880 1.00 37.97 286 GLY A O 1
ATOM 2249 N N . GLY A 1 287 ? -2.048 10.916 -21.244 1.00 38.16 287 GLY A N 1
ATOM 2250 C CA . GLY A 1 287 ? -2.848 9.767 -20.830 1.00 38.16 287 GLY A CA 1
ATOM 2251 C C . GLY A 1 287 ? -4.257 9.727 -21.434 1.00 38.16 287 GLY A C 1
ATOM 2252 O O . GLY A 1 287 ? -4.717 10.683 -22.063 1.00 38.16 287 GLY A O 1
ATOM 2253 N N . PHE A 1 288 ? -4.918 8.576 -21.266 1.00 43.78 288 PHE A N 1
ATOM 2254 C CA . PHE A 1 288 ? -6.196 8.228 -21.893 1.00 43.78 288 PHE A CA 1
ATOM 2255 C C . PHE A 1 288 ? -7.305 9.224 -21.524 1.00 43.78 288 PHE A C 1
ATOM 2257 O O . PHE A 1 288 ? -7.778 9.276 -20.390 1.00 43.78 288 PHE A O 1
ATOM 2264 N N . ARG A 1 289 ? -7.745 10.010 -22.507 1.00 41.31 289 ARG A N 1
ATOM 2265 C CA . ARG A 1 289 ? -8.993 10.768 -22.407 1.00 41.31 289 ARG A CA 1
ATOM 2266 C C . ARG A 1 289 ? -10.154 9.781 -22.573 1.00 41.31 289 ARG A C 1
ATOM 2268 O O . ARG A 1 289 ? -10.121 9.013 -23.533 1.00 41.31 289 ARG A O 1
ATOM 2275 N N . PRO A 1 290 ? -11.179 9.788 -21.705 1.00 36.50 290 PRO A N 1
ATOM 2276 C CA . PRO A 1 290 ? -12.458 9.206 -22.073 1.00 36.50 290 PRO A CA 1
ATOM 2277 C C . PRO A 1 290 ? -12.948 9.938 -23.325 1.00 36.50 290 PRO A C 1
ATOM 2279 O O . PRO A 1 290 ? -12.975 11.171 -23.347 1.00 36.50 290 PRO A O 1
ATOM 2282 N N . GLU A 1 291 ? -13.301 9.195 -24.371 1.00 37.25 291 GLU A N 1
ATOM 2283 C CA . GLU A 1 291 ? -14.005 9.733 -25.534 1.00 37.25 291 GLU A CA 1
ATOM 2284 C C . GLU A 1 291 ? -15.422 10.142 -25.120 1.00 37.25 291 GLU A C 1
ATOM 2286 O O . GLU A 1 291 ? -16.362 9.398 -25.335 1.00 37.25 291 GLU A O 1
ATOM 2291 N N . THR A 1 292 ? -15.548 11.284 -24.450 1.00 37.00 292 THR A N 1
ATOM 2292 C CA . THR A 1 292 ? -16.707 12.191 -24.424 1.00 37.00 292 THR A CA 1
ATOM 2293 C C . THR A 1 292 ? -16.356 13.316 -23.451 1.00 37.00 292 THR A C 1
ATOM 2295 O O . THR A 1 292 ? -16.640 13.236 -22.253 1.00 37.00 292 THR A O 1
ATOM 2298 N N . SER A 1 293 ? -15.684 14.348 -23.955 1.00 33.97 293 SER A N 1
ATOM 2299 C CA . SER A 1 293 ? -15.529 15.644 -23.286 1.00 33.97 293 SER A CA 1
ATOM 2300 C C . SER A 1 293 ? -16.191 16.717 -24.124 1.00 33.97 293 SER A C 1
ATOM 2302 O O . SER A 1 293 ? -15.850 16.740 -25.329 1.00 33.97 293 SER A O 1
#